Protein AF-A0A3D0I5A3-F1 (afdb_monomer_lite)

Structure (mmCIF, N/CA/C/O backbone):
data_AF-A0A3D0I5A3-F1
#
_entry.id   AF-A0A3D0I5A3-F1
#
loop_
_atom_site.group_PDB
_atom_site.id
_atom_site.type_symbol
_atom_site.label_atom_id
_atom_site.label_alt_id
_atom_site.label_comp_id
_atom_site.label_asym_id
_atom_site.label_entity_id
_atom_site.label_seq_id
_atom_site.pdbx_PDB_ins_code
_atom_site.Cartn_x
_atom_site.Cartn_y
_atom_site.Cartn_z
_atom_site.occupancy
_atom_site.B_iso_or_equiv
_atom_site.auth_seq_id
_atom_site.auth_comp_id
_atom_site.auth_asym_id
_atom_site.auth_atom_id
_atom_site.pdbx_PDB_model_num
ATOM 1 N N . MET A 1 1 ? -7.194 15.711 82.545 1.00 44.47 1 MET A N 1
ATOM 2 C CA . MET A 1 1 ? -8.335 15.556 81.615 1.00 44.47 1 MET A CA 1
ATOM 3 C C . MET A 1 1 ? -7.841 15.891 80.218 1.00 44.47 1 MET A C 1
ATOM 5 O O . MET A 1 1 ? -7.662 17.062 79.921 1.00 44.47 1 MET A O 1
ATOM 9 N N . THR A 1 2 ? -7.546 14.889 79.390 1.00 48.50 2 THR A N 1
ATOM 10 C CA . THR A 1 2 ? -6.871 15.102 78.098 1.00 48.50 2 THR A CA 1
ATOM 11 C C . THR A 1 2 ? -7.728 14.488 76.996 1.00 48.50 2 THR A C 1
ATOM 13 O O . THR A 1 2 ? -7.852 13.268 76.907 1.00 48.50 2 THR A O 1
ATOM 16 N N . LYS A 1 3 ? -8.390 15.347 76.209 1.00 54.59 3 LYS A N 1
ATOM 17 C CA . LYS A 1 3 ? -9.257 14.977 75.080 1.00 54.59 3 LYS A CA 1
ATOM 18 C C . LYS A 1 3 ? -8.406 14.366 73.963 1.00 54.59 3 LYS A C 1
ATOM 20 O O . LYS A 1 3 ? -7.527 15.038 73.434 1.00 54.59 3 LYS A O 1
ATOM 25 N N . ARG A 1 4 ? -8.680 13.113 73.590 1.00 53.88 4 ARG A N 1
ATOM 26 C CA . ARG A 1 4 ? -8.139 12.497 72.371 1.00 53.88 4 ARG A CA 1
ATOM 27 C C . ARG A 1 4 ? -9.098 12.766 71.214 1.00 53.88 4 ARG A C 1
ATOM 29 O O . ARG A 1 4 ? -10.263 12.386 71.281 1.00 53.88 4 ARG A O 1
ATOM 36 N N . ALA A 1 5 ? -8.605 13.461 70.193 1.00 47.25 5 ALA A N 1
ATOM 37 C CA . ALA A 1 5 ? -9.319 13.718 68.951 1.00 47.25 5 ALA A CA 1
ATOM 38 C C . ALA A 1 5 ? -9.258 12.477 68.046 1.00 47.25 5 ALA A C 1
ATOM 40 O O . ALA A 1 5 ? -8.190 11.902 67.841 1.00 47.25 5 ALA A O 1
ATOM 41 N N . ILE A 1 6 ? -10.418 12.076 67.529 1.00 56.41 6 ILE A N 1
ATOM 42 C CA . ILE A 1 6 ? -10.593 11.010 66.541 1.00 56.41 6 ILE A CA 1
ATOM 43 C C . ILE A 1 6 ? -10.483 11.665 65.161 1.00 56.41 6 ILE A C 1
ATOM 45 O O . ILE A 1 6 ? -11.344 12.456 64.781 1.00 56.41 6 ILE A O 1
ATOM 49 N N . GLY A 1 7 ? -9.398 11.380 64.441 1.00 48.06 7 GLY A N 1
ATOM 50 C CA . GLY A 1 7 ? -9.210 11.793 63.051 1.00 48.06 7 GLY A CA 1
ATOM 51 C C . GLY A 1 7 ? -9.865 10.789 62.107 1.00 48.06 7 GLY A C 1
ATOM 52 O O . GLY A 1 7 ? -9.470 9.627 62.065 1.00 48.06 7 GLY A O 1
ATOM 53 N N . VAL A 1 8 ? -10.879 11.240 61.370 1.00 48.59 8 VAL A N 1
ATOM 54 C CA . VAL A 1 8 ? -11.567 10.479 60.320 1.00 48.59 8 VAL A CA 1
ATOM 55 C C . VAL A 1 8 ? -10.676 10.446 59.076 1.00 48.59 8 VAL A C 1
ATOM 57 O O . VAL A 1 8 ? -10.399 11.485 58.482 1.00 48.59 8 VAL A O 1
ATOM 60 N N . VAL A 1 9 ? -10.222 9.255 58.684 1.00 48.75 9 VAL A N 1
ATOM 61 C CA . VAL A 1 9 ? -9.495 9.020 57.429 1.00 48.75 9 VAL A CA 1
ATOM 62 C C . VAL A 1 9 ? -10.515 8.957 56.293 1.00 48.75 9 VAL A C 1
ATOM 64 O O . VAL A 1 9 ? -11.248 7.981 56.153 1.00 48.75 9 VAL A O 1
ATOM 67 N N . GLY A 1 10 ? -10.591 10.025 55.498 1.00 45.66 10 GLY A N 1
ATOM 68 C CA . GLY A 1 10 ? -11.354 10.056 54.253 1.00 45.66 10 GLY A CA 1
ATOM 69 C C . GLY A 1 10 ? -10.613 9.288 53.161 1.00 45.66 10 GLY A C 1
ATOM 70 O O . GLY A 1 10 ? -9.636 9.787 52.610 1.00 45.66 10 GLY A O 1
ATOM 71 N N . GLY A 1 11 ? -11.066 8.070 52.863 1.00 46.34 11 GLY A N 1
ATOM 72 C CA . GLY A 1 11 ? -10.573 7.279 51.738 1.00 46.34 11 GLY A CA 1
ATOM 73 C C . GLY A 1 11 ? -11.069 7.852 50.412 1.00 46.34 11 GLY A C 1
ATOM 74 O O . GLY A 1 11 ? -12.256 7.766 50.101 1.00 46.34 11 GLY A O 1
ATOM 75 N N . ALA A 1 12 ? -10.162 8.430 49.626 1.00 55.25 12 ALA A N 1
ATOM 76 C CA . ALA A 1 12 ? -10.410 8.750 48.229 1.00 55.25 12 ALA A CA 1
ATOM 77 C C . ALA A 1 12 ? -10.443 7.443 47.420 1.00 55.25 12 ALA A C 1
ATOM 79 O O . ALA A 1 12 ? -9.416 6.797 47.219 1.00 55.25 12 ALA A O 1
ATOM 80 N N . LEU A 1 13 ? -11.632 7.042 46.968 1.00 50.72 13 LEU A N 1
ATOM 81 C CA . LEU A 1 13 ? -11.797 6.001 45.957 1.00 50.72 13 LEU A CA 1
ATOM 82 C C . LEU A 1 13 ? -11.292 6.553 44.614 1.00 50.72 13 LEU A C 1
ATOM 84 O O . LEU A 1 13 ? -12.040 7.204 43.887 1.00 50.72 13 LEU A O 1
ATOM 88 N N . LEU A 1 14 ? -10.018 6.315 44.289 1.00 51.84 14 LEU A N 1
ATOM 89 C CA . LEU A 1 14 ? -9.541 6.393 42.908 1.00 51.84 14 LEU A CA 1
ATOM 90 C C . LEU A 1 14 ? -10.198 5.250 42.125 1.00 51.84 14 LEU A C 1
ATOM 92 O O . LEU A 1 14 ? -9.789 4.095 42.230 1.00 51.84 14 LEU A O 1
ATOM 96 N N . GLY A 1 15 ? -11.239 5.565 41.357 1.00 51.22 15 GLY A N 1
ATOM 97 C CA . GLY A 1 15 ? -11.779 4.652 40.357 1.00 51.22 15 GLY A CA 1
ATOM 98 C C . GLY A 1 15 ? -10.752 4.464 39.245 1.00 51.22 15 GLY A C 1
ATOM 99 O O . GLY A 1 15 ? -10.535 5.373 38.447 1.00 51.22 15 GLY A O 1
ATOM 100 N N . ALA A 1 16 ? -10.103 3.302 39.206 1.00 56.97 16 ALA A N 1
ATOM 101 C CA . ALA A 1 16 ? -9.270 2.904 38.083 1.00 56.97 16 ALA A CA 1
ATOM 102 C C . ALA A 1 16 ? -10.171 2.711 36.856 1.00 56.97 16 ALA A C 1
ATOM 104 O O . ALA A 1 16 ? -10.887 1.717 36.746 1.00 56.97 16 ALA A O 1
ATOM 105 N N . VAL A 1 17 ? -10.162 3.683 35.945 1.00 58.53 17 VAL A N 1
ATOM 106 C CA . VAL A 1 17 ? -10.709 3.493 34.603 1.00 58.53 17 VAL A CA 1
ATOM 107 C C . VAL A 1 17 ? -9.709 2.606 33.874 1.00 58.53 17 VAL A C 1
ATOM 109 O O . VAL A 1 17 ? -8.653 3.072 33.452 1.00 58.53 17 VAL A O 1
ATOM 112 N N . LEU A 1 18 ? -9.993 1.307 33.799 1.00 55.09 18 LEU A N 1
ATOM 113 C CA . LEU A 1 18 ? -9.227 0.418 32.936 1.00 55.09 18 LEU A CA 1
ATOM 114 C C . LEU A 1 18 ? -9.499 0.846 31.487 1.00 55.09 18 LEU A C 1
ATOM 116 O O . LEU A 1 18 ? -10.672 0.912 31.105 1.00 55.09 18 LEU A O 1
ATOM 120 N N . PRO A 1 19 ? -8.472 1.155 30.678 1.00 58.53 19 PRO A N 1
ATOM 121 C CA . PRO A 1 19 ? -8.684 1.363 29.257 1.00 58.53 19 PRO A CA 1
ATOM 122 C C . PRO A 1 19 ? -9.219 0.049 28.678 1.00 58.53 19 PRO A C 1
ATOM 124 O O . PRO A 1 19 ? -8.540 -0.977 28.718 1.00 58.53 19 PRO A O 1
ATOM 127 N N . MET A 1 20 ? -10.459 0.055 28.177 1.00 58.12 20 MET A N 1
ATOM 128 C CA . MET A 1 20 ? -10.914 -1.014 27.291 1.00 58.12 20 MET A CA 1
ATOM 129 C C . MET A 1 20 ? -10.010 -0.947 26.067 1.00 58.12 20 MET A C 1
ATOM 131 O O . MET A 1 20 ? -10.106 -0.013 25.275 1.00 58.12 20 MET A O 1
ATOM 135 N N . MET A 1 21 ? -9.095 -1.908 25.959 1.00 59.25 21 MET A N 1
ATOM 136 C CA . MET A 1 21 ? -8.276 -2.096 24.770 1.00 59.25 21 MET A CA 1
ATOM 137 C C . MET A 1 21 ? -9.238 -2.438 23.639 1.00 59.25 21 MET A C 1
ATOM 139 O O . MET A 1 21 ? -9.745 -3.558 23.550 1.00 59.25 21 MET A O 1
ATOM 143 N N . ALA A 1 22 ? -9.578 -1.434 22.842 1.00 66.44 22 ALA A N 1
ATOM 144 C CA . ALA A 1 22 ? -10.468 -1.615 21.722 1.00 66.44 22 ALA A CA 1
ATOM 145 C C . ALA A 1 22 ? -9.754 -2.527 20.716 1.00 66.44 22 ALA A C 1
ATOM 147 O O . ALA A 1 22 ? -8.634 -2.247 20.291 1.00 66.44 22 ALA A O 1
ATOM 148 N N . SER A 1 23 ? -10.356 -3.680 20.428 1.00 74.06 23 SER A N 1
ATOM 149 C CA . SER A 1 23 ? -9.776 -4.633 19.486 1.00 74.06 23 SER A CA 1
ATOM 150 C C . SER A 1 23 ? -9.924 -4.087 18.072 1.00 74.06 23 SER A C 1
ATOM 152 O O . SER A 1 23 ? -10.999 -3.617 17.695 1.00 74.06 23 SER A O 1
ATOM 154 N N . ALA A 1 24 ? -8.837 -4.139 17.306 1.00 86.31 24 ALA A N 1
ATOM 155 C CA . ALA A 1 24 ? -8.851 -3.787 15.895 1.00 86.31 24 ALA A CA 1
ATOM 156 C C . ALA A 1 24 ? -9.843 -4.686 15.145 1.00 86.31 24 ALA A C 1
ATOM 158 O O . ALA A 1 24 ? -9.894 -5.892 15.390 1.00 86.31 24 ALA A O 1
ATOM 159 N N . THR A 1 25 ? -10.626 -4.101 14.243 1.00 93.81 25 THR A N 1
ATOM 160 C CA . THR A 1 25 ? -11.511 -4.852 13.343 1.00 93.81 25 THR A CA 1
ATOM 161 C C . THR A 1 25 ? -10.890 -4.856 11.956 1.00 93.81 25 THR A C 1
ATOM 163 O O . THR A 1 25 ? -10.513 -3.797 11.461 1.00 93.81 25 THR A O 1
ATOM 166 N N . THR A 1 26 ? -10.772 -6.022 11.328 1.00 96.81 26 THR A N 1
ATOM 167 C CA . THR A 1 26 ? -10.312 -6.114 9.938 1.00 96.81 26 THR A CA 1
ATOM 168 C C . THR A 1 26 ? -11.387 -5.552 9.005 1.00 96.81 26 THR A C 1
ATOM 170 O O . THR A 1 26 ? -12.531 -6.002 9.045 1.00 96.81 26 THR A O 1
ATOM 173 N N . VAL A 1 27 ? -11.015 -4.568 8.185 1.00 97.06 27 VAL A N 1
ATOM 174 C CA . VAL A 1 27 ? -11.866 -3.937 7.161 1.00 97.06 27 VAL A CA 1
ATOM 175 C C . VAL A 1 27 ? -11.820 -4.754 5.877 1.00 97.06 27 VAL A C 1
ATOM 177 O O . VAL A 1 27 ? -12.852 -5.189 5.374 1.00 97.06 27 VAL A O 1
ATOM 180 N N . ALA A 1 28 ? -10.606 -5.017 5.397 1.00 97.88 28 ALA A N 1
ATOM 181 C CA . ALA A 1 28 ? -10.338 -5.794 4.200 1.00 97.88 28 ALA A CA 1
ATOM 182 C C . ALA A 1 28 ? -9.007 -6.536 4.343 1.00 97.88 28 ALA A C 1
ATOM 184 O O . ALA A 1 28 ? -8.119 -6.129 5.095 1.00 97.88 28 ALA A O 1
ATOM 185 N N . SER A 1 29 ? -8.871 -7.644 3.627 1.00 98.19 29 SER A N 1
ATOM 186 C CA . SER A 1 29 ? -7.610 -8.361 3.482 1.00 98.19 29 SER A CA 1
ATOM 187 C C . SER A 1 29 ? -7.634 -9.199 2.215 1.00 98.19 29 SER A C 1
ATOM 189 O O . SER A 1 29 ? -8.700 -9.573 1.717 1.00 98.19 29 SER A O 1
ATOM 191 N N . GLY A 1 30 ? -6.458 -9.505 1.680 1.00 97.31 30 GLY A N 1
ATOM 192 C CA . GLY A 1 30 ? -6.379 -10.322 0.483 1.00 97.31 30 GLY A CA 1
ATOM 193 C C . GLY A 1 30 ? -5.019 -10.317 -0.183 1.00 97.31 30 GLY A C 1
ATOM 194 O O . GLY A 1 30 ? -4.026 -9.828 0.352 1.00 97.31 30 GLY A O 1
ATOM 195 N N . VAL A 1 31 ? -5.007 -10.896 -1.377 1.00 96.38 31 VAL A N 1
ATOM 196 C CA . VAL A 1 31 ? -3.881 -10.846 -2.305 1.00 96.38 31 VAL A CA 1
ATOM 197 C C . VAL A 1 31 ? -4.292 -9.952 -3.465 1.00 96.38 31 VAL A C 1
ATOM 199 O O . VAL A 1 31 ? -5.387 -10.118 -4.001 1.00 96.38 31 VAL A O 1
ATOM 202 N N . ALA A 1 32 ? -3.415 -9.036 -3.854 1.00 95.56 32 ALA A N 1
ATOM 203 C CA . ALA A 1 32 ? -3.602 -8.169 -5.008 1.00 95.56 32 ALA A CA 1
ATOM 204 C C . ALA A 1 32 ? -2.333 -8.152 -5.863 1.00 95.56 32 ALA A C 1
ATOM 206 O O . ALA A 1 32 ? -1.237 -8.383 -5.358 1.00 95.56 32 ALA A O 1
ATOM 207 N N . ASP A 1 33 ? -2.492 -7.885 -7.154 1.00 95.38 33 ASP A N 1
ATOM 208 C CA . ASP A 1 33 ? -1.398 -7.553 -8.064 1.00 95.38 33 ASP A CA 1
ATOM 209 C C . ASP A 1 33 ? -1.739 -6.210 -8.692 1.00 95.38 33 ASP A C 1
ATOM 211 O O . ASP A 1 33 ? -2.560 -6.155 -9.605 1.00 95.38 33 ASP A O 1
ATOM 215 N N . ILE A 1 34 ? -1.202 -5.129 -8.117 1.00 94.94 34 ILE A N 1
ATOM 216 C CA . ILE A 1 34 ? -1.516 -3.773 -8.567 1.00 94.94 34 ILE A CA 1
ATOM 217 C C . ILE A 1 34 ? -0.779 -3.563 -9.883 1.00 94.94 34 ILE A C 1
ATOM 219 O O . ILE A 1 34 ? 0.437 -3.382 -9.883 1.00 94.94 34 ILE A O 1
ATOM 223 N N . THR A 1 35 ? -1.486 -3.628 -11.007 1.00 92.44 35 THR A N 1
ATOM 224 C CA . THR A 1 35 ? -0.860 -3.524 -12.334 1.00 92.44 35 THR A CA 1
ATOM 225 C C . THR A 1 35 ? -0.200 -2.160 -12.545 1.00 92.44 35 THR A C 1
ATOM 227 O O . THR A 1 35 ? -0.620 -1.162 -11.960 1.00 92.44 35 THR A O 1
ATOM 230 N N . GLY A 1 36 ? 0.837 -2.095 -13.389 1.00 88.50 36 GLY A N 1
ATOM 231 C CA . GLY A 1 36 ? 1.525 -0.843 -13.712 1.00 88.50 36 GLY A CA 1
ATOM 232 C C . GLY A 1 36 ? 0.565 0.244 -14.201 1.00 88.50 36 GLY A C 1
ATOM 233 O O . GLY A 1 36 ? -0.210 0.019 -15.130 1.00 88.50 36 GLY A O 1
ATOM 234 N N . THR A 1 37 ? 0.638 1.421 -13.576 1.00 90.69 37 THR A N 1
ATOM 235 C CA . THR A 1 37 ? -0.221 2.592 -13.831 1.00 90.69 37 THR A CA 1
ATOM 236 C C . THR A 1 37 ? -1.682 2.367 -13.421 1.00 90.69 37 THR A C 1
ATOM 238 O O . THR A 1 37 ? -2.604 2.753 -14.137 1.00 90.69 37 THR A O 1
ATOM 241 N N . PHE A 1 38 ? -1.908 1.762 -12.251 1.00 94.19 38 PHE A N 1
ATOM 242 C CA . PHE A 1 38 ? -3.234 1.636 -11.636 1.00 94.19 38 PHE A CA 1
ATOM 243 C C . PHE A 1 38 ? -3.229 2.040 -10.166 1.00 94.19 38 PHE A C 1
ATOM 245 O O . PHE A 1 38 ? -2.197 2.018 -9.490 1.00 94.19 38 PHE A O 1
ATOM 252 N N . SER A 1 39 ? -4.413 2.401 -9.681 1.00 95.75 39 SER A N 1
ATOM 253 C CA . SER A 1 39 ? -4.630 2.77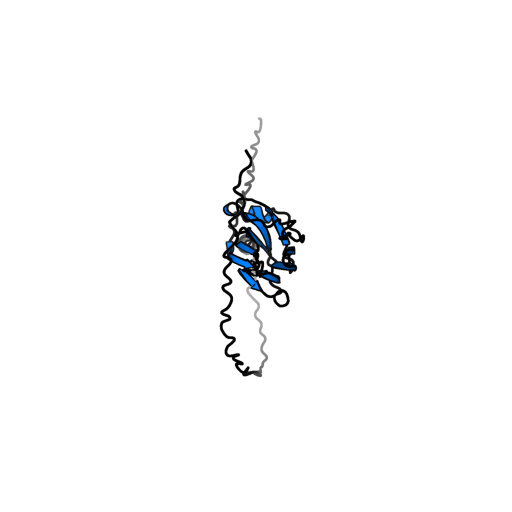3 -8.291 1.00 95.75 39 SER A CA 1
ATOM 254 C C . SER A 1 39 ? -5.189 1.613 -7.477 1.00 95.75 39 SER A C 1
ATOM 256 O O . SER A 1 39 ? -5.809 0.705 -8.032 1.00 95.75 39 SER A O 1
ATOM 258 N N . PHE A 1 40 ? -4.971 1.638 -6.164 1.00 97.56 40 PHE A N 1
ATOM 259 C CA . PHE A 1 40 ? -5.487 0.626 -5.249 1.00 97.56 40 PHE A CA 1
ATOM 260 C C . PHE A 1 40 ? -6.078 1.244 -3.977 1.00 97.56 40 PHE A C 1
ATOM 262 O O . PHE A 1 40 ? -5.481 2.131 -3.360 1.00 97.56 40 PHE A O 1
ATOM 269 N N . ASP A 1 41 ? -7.248 0.741 -3.590 1.00 97.44 41 ASP A N 1
ATOM 270 C CA . ASP A 1 41 ? -7.987 1.097 -2.384 1.00 97.44 41 ASP A CA 1
ATOM 271 C C . ASP A 1 41 ? -7.839 -0.055 -1.381 1.00 97.44 41 ASP A C 1
ATOM 273 O O . ASP A 1 41 ? -8.297 -1.178 -1.617 1.00 97.44 41 ASP A O 1
ATOM 277 N N . PHE A 1 42 ? -7.167 0.214 -0.262 1.00 98.06 42 PHE A N 1
ATOM 278 C CA . PHE A 1 42 ? -6.909 -0.785 0.772 1.00 98.06 42 PHE A CA 1
ATOM 279 C C . PHE A 1 42 ? -8.130 -1.058 1.652 1.00 98.06 42 PHE A C 1
ATOM 281 O O . PHE A 1 42 ? -8.168 -2.098 2.314 1.00 98.06 42 PHE A O 1
ATOM 288 N N . ASP A 1 43 ? -9.121 -0.172 1.675 1.00 96.94 43 ASP A N 1
ATOM 289 C CA . ASP A 1 43 ? -10.360 -0.355 2.426 1.00 96.94 43 ASP A CA 1
ATOM 290 C C . ASP A 1 43 ? -11.342 -1.274 1.692 1.00 96.94 43 ASP A C 1
ATOM 292 O O . ASP A 1 43 ? -12.088 -2.019 2.331 1.00 96.94 43 ASP A O 1
ATOM 296 N N . THR A 1 44 ? -11.319 -1.283 0.357 1.00 96.38 44 THR A N 1
ATOM 297 C CA . THR A 1 44 ? -12.161 -2.181 -0.455 1.00 96.38 44 THR A CA 1
ATOM 298 C C . THR A 1 44 ? -11.406 -3.375 -1.035 1.00 96.38 44 THR A C 1
ATOM 300 O O . THR A 1 44 ? -12.026 -4.389 -1.365 1.00 96.38 44 THR A O 1
ATOM 303 N N . GLY A 1 45 ? -10.078 -3.292 -1.141 1.00 96.50 45 GLY A N 1
ATOM 304 C CA . GLY A 1 45 ? -9.249 -4.297 -1.804 1.00 96.50 45 GLY A CA 1
ATOM 305 C C . GLY A 1 45 ? -9.402 -4.303 -3.326 1.00 96.50 45 GLY A C 1
ATOM 306 O O . GLY A 1 45 ? -9.153 -5.330 -3.961 1.00 96.50 45 GLY A O 1
ATOM 307 N N . VAL A 1 46 ? -9.870 -3.195 -3.904 1.00 95.38 46 VAL A N 1
ATOM 308 C CA . VAL A 1 46 ? -10.202 -3.080 -5.325 1.00 95.38 46 VAL A CA 1
ATOM 309 C C . VAL A 1 46 ? -9.191 -2.181 -6.025 1.00 95.38 46 VAL A C 1
ATOM 311 O O . VAL A 1 46 ? -8.846 -1.102 -5.551 1.00 95.38 46 VAL A O 1
ATOM 314 N N . GLN A 1 47 ? -8.741 -2.635 -7.192 1.00 94.88 47 GLN A N 1
ATOM 315 C CA . GLN A 1 47 ? -7.946 -1.829 -8.107 1.00 94.88 47 GLN A CA 1
ATOM 316 C C . GLN A 1 47 ? -8.859 -0.910 -8.927 1.00 94.88 47 GLN A C 1
ATOM 318 O O . GLN A 1 47 ? -9.874 -1.366 -9.460 1.00 94.88 47 GLN A O 1
ATOM 323 N N . GLY A 1 48 ? -8.477 0.357 -9.058 1.00 90.44 48 GLY A N 1
ATOM 324 C CA . GLY A 1 48 ? -9.207 1.371 -9.815 1.00 90.44 48 GLY A CA 1
ATOM 325 C C . GLY A 1 48 ? -8.358 2.066 -10.875 1.00 90.44 48 GLY A C 1
ATOM 326 O O . GLY A 1 48 ? -7.140 1.877 -10.959 1.00 90.44 48 GLY A O 1
ATOM 327 N N . ASP A 1 49 ? -9.018 2.897 -11.678 1.00 84.50 49 ASP A N 1
ATOM 328 C CA . ASP A 1 49 ? -8.348 3.828 -12.588 1.00 84.50 49 ASP A CA 1
ATOM 329 C C . ASP A 1 49 ? -8.076 5.136 -11.834 1.00 84.50 49 ASP A C 1
ATOM 331 O O . ASP A 1 49 ? -8.971 5.735 -11.227 1.00 84.50 49 ASP A O 1
ATOM 335 N N . PHE A 1 50 ? -6.819 5.577 -11.884 1.00 72.00 50 PHE A N 1
ATOM 336 C CA . PHE A 1 50 ? -6.342 6.799 -11.245 1.00 72.00 50 PHE A CA 1
ATOM 337 C C . PHE A 1 50 ? -7.200 8.028 -11.567 1.00 72.00 50 PHE A C 1
ATOM 339 O O . PHE A 1 50 ? -7.392 8.887 -10.710 1.00 72.00 50 PHE A O 1
ATOM 346 N N . LEU A 1 51 ? -7.743 8.121 -12.783 1.00 74.94 51 LEU A N 1
ATOM 347 C CA . LEU A 1 51 ? -8.500 9.297 -13.214 1.00 74.94 51 LEU A CA 1
ATOM 348 C C . LEU A 1 51 ? -9.940 9.333 -12.698 1.00 74.94 51 LEU A C 1
ATOM 350 O O . LEU A 1 51 ? -10.565 10.396 -12.737 1.00 74.94 51 LEU A O 1
ATOM 354 N N . THR A 1 52 ? -10.492 8.199 -12.268 1.00 77.44 52 THR A N 1
ATOM 355 C CA . THR A 1 52 ? -11.934 8.081 -12.009 1.00 77.44 52 THR A CA 1
ATOM 356 C C . THR A 1 52 ? -12.289 7.785 -10.563 1.00 77.44 52 THR A C 1
ATOM 358 O O . THR A 1 52 ? -13.438 8.021 -10.190 1.00 77.44 52 THR A O 1
ATOM 361 N N . ASP A 1 53 ? -11.337 7.330 -9.744 1.00 78.56 53 ASP A N 1
ATOM 362 C CA . ASP A 1 53 ? -11.636 6.847 -8.397 1.00 78.56 53 ASP A CA 1
ATOM 363 C C . ASP A 1 53 ? -11.025 7.728 -7.289 1.00 78.56 53 ASP A C 1
ATOM 365 O O . ASP A 1 53 ? -9.859 7.568 -6.922 1.00 78.56 53 ASP A O 1
ATOM 369 N N . PRO A 1 54 ? -11.815 8.633 -6.674 1.00 81.19 54 PRO A N 1
ATOM 370 C CA . PRO A 1 54 ? -11.341 9.489 -5.580 1.00 81.19 54 PRO A CA 1
ATOM 371 C C . PRO A 1 54 ? -11.108 8.731 -4.260 1.00 81.19 54 PRO A C 1
ATOM 373 O O . PRO A 1 54 ? -10.605 9.312 -3.303 1.00 81.19 54 PRO A O 1
ATOM 376 N N . GLY A 1 55 ? -11.515 7.459 -4.184 1.00 85.31 55 GLY A N 1
ATOM 377 C CA . GLY A 1 55 ? -11.371 6.607 -2.999 1.00 85.31 55 GLY A CA 1
ATOM 378 C C . GLY A 1 55 ? -10.037 5.866 -2.908 1.00 85.31 55 GLY A C 1
ATOM 379 O O . GLY A 1 55 ? -9.802 5.188 -1.920 1.00 85.31 55 GLY A O 1
ATOM 380 N N . GLN A 1 56 ? -9.161 5.991 -3.903 1.00 94.31 56 GLN A N 1
ATOM 381 C CA . GLN A 1 56 ? -7.931 5.204 -3.962 1.00 94.31 56 GLN A CA 1
ATOM 382 C C . GLN A 1 56 ? -6.863 5.740 -3.006 1.00 94.31 56 GLN A C 1
ATOM 384 O O . GLN A 1 56 ? -6.690 6.954 -2.900 1.00 94.31 56 GLN A O 1
ATOM 389 N N . ASP A 1 57 ? -6.118 4.846 -2.363 1.00 97.31 57 ASP A N 1
ATOM 390 C CA . ASP A 1 57 ? -5.094 5.214 -1.381 1.00 97.31 57 ASP A CA 1
ATOM 391 C C . ASP A 1 57 ? -3.706 5.351 -1.996 1.00 97.31 57 ASP A C 1
ATOM 393 O O . ASP A 1 57 ? -2.892 6.167 -1.565 1.00 97.31 57 ASP A O 1
ATOM 397 N N . VAL A 1 58 ? -3.398 4.516 -2.983 1.00 97.56 58 VAL A N 1
ATOM 398 C CA . VAL A 1 58 ? -2.088 4.511 -3.631 1.00 97.56 58 VAL A CA 1
ATOM 399 C C . VAL A 1 58 ? -2.226 4.387 -5.135 1.00 97.56 58 VAL A C 1
ATOM 401 O O . VAL A 1 58 ? -3.180 3.799 -5.639 1.00 97.56 58 VAL A O 1
ATOM 404 N N . PHE A 1 59 ? -1.224 4.888 -5.840 1.00 96.56 59 PHE A N 1
ATOM 405 C CA . PHE A 1 59 ? -1.021 4.705 -7.262 1.00 96.56 59 PHE A CA 1
ATOM 406 C C . PHE A 1 59 ? 0.303 3.979 -7.491 1.00 96.56 59 PHE A C 1
ATOM 408 O O . PHE A 1 59 ? 1.363 4.419 -7.036 1.00 96.56 59 PHE A O 1
ATOM 415 N N . TRP A 1 60 ? 0.246 2.833 -8.167 1.00 96.31 60 TRP A N 1
ATOM 416 C CA . TRP A 1 60 ? 1.442 2.146 -8.633 1.00 96.31 60 TRP A CA 1
ATOM 417 C C . TRP A 1 60 ? 1.853 2.741 -9.973 1.00 96.31 60 TRP A C 1
ATOM 419 O O . TRP A 1 60 ? 1.407 2.315 -11.038 1.00 96.31 60 TRP A O 1
ATOM 429 N N . GLU A 1 61 ? 2.680 3.778 -9.911 1.00 94.94 61 GLU A N 1
ATOM 430 C CA . GLU A 1 61 ? 3.060 4.545 -11.083 1.00 94.94 61 GLU A CA 1
ATOM 431 C C . GLU A 1 61 ? 4.218 3.875 -11.814 1.00 94.94 61 GLU A C 1
ATOM 433 O O . GLU A 1 61 ? 5.310 3.686 -11.266 1.00 94.94 61 GLU A O 1
ATOM 438 N N . GLN A 1 62 ? 3.997 3.564 -13.089 1.00 94.38 62 GLN A N 1
ATOM 439 C CA . GLN A 1 62 ? 5.044 3.100 -13.979 1.00 94.38 62 GLN A CA 1
ATOM 440 C C . GLN A 1 62 ? 5.465 4.222 -14.936 1.00 94.38 62 GLN A C 1
ATOM 442 O O . GLN A 1 62 ? 4.775 4.530 -15.904 1.00 94.38 62 GLN A O 1
ATOM 447 N N . PHE A 1 63 ? 6.651 4.794 -14.711 1.00 93.50 63 PHE A N 1
ATOM 448 C CA . PHE A 1 63 ? 7.206 5.837 -15.582 1.00 93.50 63 PHE A CA 1
ATOM 449 C C . PHE A 1 63 ? 7.838 5.251 -16.851 1.00 93.50 63 PHE A C 1
ATOM 451 O O . PHE A 1 63 ? 7.758 5.826 -17.934 1.00 93.50 63 PHE A O 1
ATOM 458 N N . THR A 1 64 ? 8.519 4.110 -16.710 1.00 91.94 64 THR A N 1
ATOM 459 C CA . THR A 1 64 ? 9.186 3.384 -17.800 1.00 91.94 64 THR A CA 1
ATOM 460 C C . THR A 1 64 ? 9.158 1.875 -17.507 1.00 91.94 64 THR A C 1
ATOM 462 O O . THR A 1 64 ? 8.721 1.470 -16.427 1.00 91.94 64 THR A O 1
ATOM 465 N N . PRO A 1 65 ? 9.650 0.999 -18.403 1.00 87.75 65 PRO A N 1
ATOM 466 C CA . PRO A 1 65 ? 9.752 -0.434 -18.115 1.00 87.75 65 PRO A CA 1
ATOM 467 C C . PRO A 1 65 ? 10.586 -0.805 -16.875 1.00 87.75 65 PRO A C 1
ATOM 469 O O . PRO A 1 65 ? 10.393 -1.892 -16.341 1.00 87.75 65 PRO A O 1
ATOM 472 N N . THR A 1 66 ? 11.494 0.066 -16.418 1.00 90.81 66 THR A N 1
ATOM 473 C CA . THR A 1 66 ? 12.431 -0.213 -15.308 1.00 90.81 66 THR A CA 1
ATOM 474 C C . THR A 1 66 ? 12.328 0.779 -14.146 1.00 90.81 66 THR A C 1
ATOM 476 O O . THR A 1 66 ? 12.958 0.589 -13.104 1.00 90.81 66 THR A O 1
ATOM 479 N N . THR A 1 67 ? 11.534 1.844 -14.297 1.00 94.00 67 THR A N 1
ATOM 480 C CA . THR A 1 67 ? 11.352 2.875 -13.267 1.00 94.00 67 THR A CA 1
ATOM 481 C C . THR A 1 67 ? 9.890 3.006 -12.882 1.00 94.00 67 THR A C 1
ATOM 483 O O . THR A 1 67 ? 9.038 3.270 -13.734 1.00 94.00 67 THR A O 1
ATOM 486 N N . ARG A 1 68 ? 9.624 2.860 -11.587 1.00 95.12 68 ARG A N 1
ATOM 487 C CA . ARG A 1 68 ? 8.290 2.785 -10.992 1.00 95.12 68 ARG A CA 1
ATOM 488 C C . ARG A 1 68 ? 8.323 3.189 -9.519 1.00 95.12 68 ARG A C 1
ATOM 490 O O . ARG A 1 68 ? 9.378 3.093 -8.874 1.00 95.12 68 ARG A O 1
ATOM 497 N N . ALA A 1 69 ? 7.191 3.628 -8.992 1.00 97.44 69 ALA A N 1
ATOM 498 C CA . ALA A 1 69 ? 7.057 4.000 -7.591 1.00 97.44 69 ALA A CA 1
ATOM 499 C C . ALA A 1 69 ? 5.638 3.759 -7.072 1.00 97.44 69 ALA A C 1
ATOM 501 O O . ALA A 1 69 ? 4.665 3.851 -7.814 1.00 97.44 69 ALA A O 1
ATOM 502 N N . LEU A 1 70 ? 5.535 3.486 -5.773 1.00 98.06 70 LEU A N 1
ATOM 503 C CA . LEU A 1 70 ? 4.275 3.521 -5.047 1.00 98.06 70 LEU A CA 1
ATOM 504 C C . LEU A 1 70 ? 4.057 4.942 -4.527 1.00 98.06 70 LEU A C 1
ATOM 506 O O . LEU A 1 70 ? 4.839 5.423 -3.700 1.00 98.06 70 LEU A O 1
ATOM 510 N N . VAL A 1 71 ? 3.017 5.600 -5.022 1.00 97.75 71 VAL A N 1
ATOM 511 C CA . VAL A 1 71 ? 2.696 6.999 -4.736 1.00 97.75 71 VAL A CA 1
ATOM 512 C C . VAL A 1 71 ? 1.434 7.050 -3.869 1.00 97.75 71 VAL A C 1
ATOM 514 O O . VAL A 1 71 ? 0.447 6.414 -4.225 1.00 97.75 71 VAL A O 1
ATOM 517 N N . PRO A 1 72 ? 1.438 7.735 -2.713 1.00 97.44 72 PRO A N 1
ATOM 518 C CA . PRO A 1 72 ? 0.227 7.925 -1.919 1.00 97.44 72 PRO A CA 1
ATOM 519 C C . PRO A 1 72 ? -0.700 8.956 -2.573 1.00 97.44 72 PRO A C 1
ATOM 521 O O . PRO A 1 72 ? -0.234 10.004 -3.015 1.00 97.44 72 PRO A O 1
ATOM 524 N N . GLU A 1 73 ? -2.005 8.697 -2.563 1.00 95.00 73 GLU A N 1
ATOM 525 C CA . GLU A 1 73 ? -3.016 9.515 -3.240 1.00 95.00 73 GLU A CA 1
ATOM 526 C C . GLU A 1 73 ? -4.194 9.875 -2.330 1.00 95.00 73 GLU A C 1
ATOM 528 O O . GLU A 1 73 ? -4.383 9.304 -1.260 1.00 95.00 73 GLU A O 1
ATOM 533 N N . ASN A 1 74 ? -4.987 10.872 -2.736 1.00 94.44 74 ASN A N 1
ATOM 534 C CA . ASN A 1 74 ? -6.248 11.258 -2.077 1.00 94.44 74 ASN A CA 1
ATOM 535 C C . ASN A 1 74 ? -6.156 11.486 -0.550 1.00 94.44 74 ASN A C 1
ATOM 537 O O . ASN A 1 74 ? -7.126 11.304 0.184 1.00 94.44 74 ASN A O 1
ATOM 541 N N . GLY A 1 75 ? -4.992 11.922 -0.059 1.00 94.94 75 GLY A N 1
ATOM 542 C CA . GLY A 1 75 ? -4.750 12.178 1.364 1.00 94.94 75 GLY A CA 1
ATOM 543 C C . GLY A 1 75 ? -4.326 10.953 2.177 1.00 94.94 75 GLY A C 1
ATOM 544 O O . GLY A 1 75 ? -4.045 11.101 3.370 1.00 94.94 75 GLY A O 1
ATOM 545 N N . ALA A 1 76 ? -4.221 9.782 1.550 1.00 97.81 76 ALA A N 1
ATOM 546 C CA . ALA A 1 76 ? -3.525 8.651 2.131 1.00 97.81 76 ALA A CA 1
ATOM 547 C C . ALA A 1 76 ? -2.029 8.959 2.287 1.00 97.81 76 ALA A C 1
ATOM 549 O O . ALA A 1 76 ? -1.476 9.891 1.696 1.00 97.81 76 ALA A O 1
ATOM 550 N N . GLN A 1 77 ? -1.367 8.184 3.137 1.00 98.75 77 GLN A N 1
ATOM 551 C CA . GLN A 1 77 ? 0.044 8.360 3.456 1.00 98.75 77 GLN A CA 1
ATOM 552 C C . GLN A 1 77 ? 0.707 6.997 3.602 1.00 98.75 77 GLN A C 1
ATOM 554 O O . GLN A 1 77 ? 0.080 6.052 4.077 1.00 98.75 77 GLN A O 1
ATOM 559 N N . ILE A 1 78 ? 1.986 6.894 3.252 1.00 98.75 78 ILE A N 1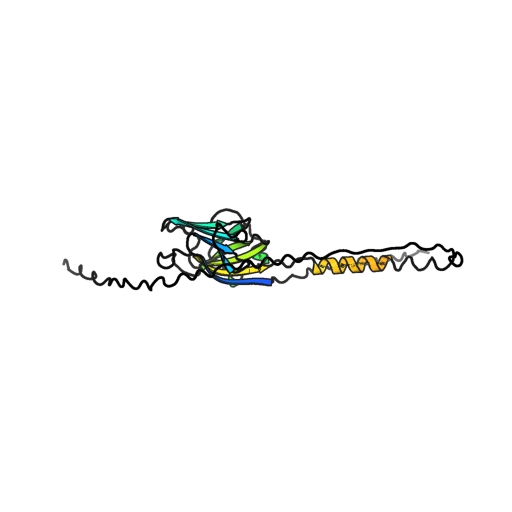
ATOM 560 C CA . ILE A 1 78 ? 2.717 5.624 3.265 1.00 98.75 78 ILE A CA 1
ATOM 561 C C . ILE A 1 78 ? 4.015 5.710 4.059 1.00 98.75 78 ILE A C 1
ATOM 563 O O . ILE A 1 78 ? 4.561 6.789 4.309 1.00 98.75 78 ILE A O 1
ATOM 567 N N . VAL A 1 79 ? 4.504 4.542 4.467 1.00 98.69 79 VAL A N 1
ATOM 568 C CA . VAL A 1 79 ? 5.826 4.358 5.066 1.00 98.69 79 VAL A CA 1
ATOM 569 C C . VAL A 1 79 ? 6.357 2.966 4.729 1.00 98.69 79 VAL A C 1
ATOM 571 O O . VAL A 1 79 ? 5.638 1.972 4.822 1.00 98.69 79 VAL A O 1
ATOM 574 N N . ASN A 1 80 ? 7.627 2.888 4.333 1.00 98.44 80 ASN A N 1
ATOM 575 C CA . ASN A 1 80 ? 8.322 1.619 4.148 1.00 98.44 80 ASN A CA 1
ATOM 576 C C . ASN A 1 80 ? 8.898 1.144 5.489 1.00 98.44 80 ASN A C 1
ATOM 578 O O . ASN A 1 80 ? 9.543 1.921 6.193 1.00 98.44 80 ASN A O 1
ATOM 582 N N . LEU A 1 81 ? 8.663 -0.119 5.835 1.00 98.44 81 LEU A N 1
ATOM 583 C CA . LEU A 1 81 ? 9.168 -0.741 7.062 1.00 98.44 81 LEU A CA 1
ATOM 584 C C . LEU A 1 81 ? 10.343 -1.690 6.787 1.00 98.44 81 LEU A C 1
ATOM 586 O O . LEU A 1 81 ? 10.999 -2.133 7.730 1.00 98.44 81 LEU A O 1
ATOM 590 N N . GLY A 1 82 ? 10.606 -1.997 5.513 1.00 97.94 82 GLY A N 1
ATOM 591 C CA . GLY A 1 82 ? 11.533 -3.037 5.087 1.00 97.94 82 GLY A CA 1
ATOM 592 C C . GLY A 1 82 ? 11.078 -4.426 5.536 1.00 97.94 82 GLY A C 1
ATOM 593 O O . GLY A 1 82 ? 9.888 -4.685 5.740 1.00 97.94 82 GLY A O 1
ATOM 594 N N . VAL A 1 83 ? 12.036 -5.329 5.727 1.00 96.69 83 VAL A N 1
ATOM 595 C CA . VAL A 1 83 ? 11.764 -6.700 6.173 1.00 96.69 83 VAL A CA 1
ATOM 596 C C . VAL A 1 83 ? 11.436 -6.725 7.668 1.00 96.69 83 VAL A C 1
ATOM 598 O O . VAL A 1 83 ? 12.319 -6.766 8.527 1.00 96.69 83 VAL A O 1
ATOM 601 N N . VAL A 1 84 ? 10.142 -6.751 7.984 1.00 97.94 84 VAL A N 1
ATOM 602 C CA . VAL A 1 84 ? 9.608 -6.955 9.339 1.00 97.94 84 VAL A CA 1
ATOM 603 C C . VAL A 1 84 ? 8.601 -8.104 9.355 1.00 97.94 84 VAL A C 1
ATOM 605 O O . VAL A 1 84 ? 8.099 -8.538 8.320 1.00 97.94 84 VAL A O 1
ATOM 608 N N . ASN A 1 85 ? 8.284 -8.626 10.542 1.00 97.56 85 ASN A N 1
ATOM 609 C CA . ASN A 1 85 ? 7.295 -9.694 10.657 1.00 97.56 85 ASN A CA 1
ATOM 610 C C . ASN A 1 85 ? 5.871 -9.141 10.476 1.00 97.56 85 ASN A C 1
ATOM 612 O O . ASN A 1 85 ? 5.261 -8.653 11.428 1.00 97.56 85 ASN A O 1
ATOM 616 N N . PHE A 1 86 ? 5.339 -9.282 9.261 1.00 98.06 86 PHE A N 1
ATOM 617 C CA . PHE A 1 86 ? 3.987 -8.875 8.877 1.00 98.06 86 PHE A CA 1
ATOM 618 C C . PHE A 1 86 ? 2.894 -9.353 9.855 1.00 98.06 86 PHE A C 1
ATOM 620 O O . PHE A 1 86 ? 1.977 -8.599 10.194 1.00 98.06 86 PHE A O 1
ATOM 627 N N . ALA A 1 87 ? 2.986 -10.596 10.340 1.00 97.25 87 ALA A N 1
ATOM 628 C CA . ALA A 1 87 ? 1.970 -11.188 11.212 1.00 97.25 87 ALA A CA 1
ATOM 629 C C . ALA A 1 87 ? 1.958 -10.568 12.619 1.00 97.25 87 ALA A C 1
ATOM 631 O O . ALA A 1 87 ? 0.923 -10.574 13.279 1.00 97.25 87 ALA A O 1
ATOM 632 N N . ASN A 1 88 ? 3.085 -10.003 13.059 1.00 96.69 88 ASN A N 1
ATOM 633 C CA . ASN A 1 88 ? 3.213 -9.396 14.382 1.00 96.69 88 ASN A CA 1
ATOM 634 C C . ASN A 1 88 ? 2.812 -7.916 14.414 1.00 96.69 88 ASN A C 1
ATOM 636 O O . ASN A 1 88 ? 2.685 -7.371 15.505 1.00 96.69 88 ASN A O 1
ATOM 640 N N . LEU A 1 89 ? 2.624 -7.265 13.259 1.00 97.31 89 LEU A N 1
ATOM 641 C CA . LEU A 1 89 ? 2.196 -5.867 13.210 1.00 97.31 89 LEU A CA 1
ATOM 642 C C . LEU A 1 89 ? 0.734 -5.741 13.642 1.00 97.31 89 LEU A C 1
ATOM 644 O O . LEU A 1 89 ? -0.175 -6.216 12.950 1.00 97.31 89 LEU A O 1
ATOM 648 N N . THR A 1 90 ? 0.529 -5.087 14.782 1.00 95.88 90 THR A N 1
ATOM 649 C CA . THR A 1 90 ? -0.784 -4.774 15.347 1.00 95.88 90 THR A CA 1
ATOM 650 C C . THR A 1 90 ? -1.255 -3.383 14.920 1.00 95.88 90 THR A C 1
ATOM 652 O O . THR A 1 90 ? -0.460 -2.552 14.488 1.00 95.88 90 THR A O 1
ATOM 655 N N . LEU A 1 91 ? -2.545 -3.079 15.105 1.00 95.69 91 LEU A N 1
ATOM 656 C CA . LEU A 1 91 ? -3.064 -1.723 14.879 1.00 95.69 91 LEU A CA 1
ATOM 657 C C . LEU A 1 91 ? -2.316 -0.665 15.707 1.00 95.69 91 LEU A C 1
ATOM 659 O O . LEU A 1 91 ? -2.052 0.420 15.200 1.00 95.69 91 LEU A O 1
ATOM 663 N N . ALA A 1 92 ? -1.955 -0.973 16.956 1.00 94.94 92 ALA A N 1
ATOM 664 C CA . ALA A 1 92 ? -1.233 -0.037 17.815 1.00 94.94 92 ALA A CA 1
ATOM 665 C C . ALA A 1 92 ? 0.164 0.282 17.260 1.00 94.94 92 ALA A C 1
ATOM 667 O O . ALA A 1 92 ? 0.578 1.441 17.282 1.00 94.94 92 ALA A O 1
ATOM 668 N N . ASP A 1 93 ? 0.854 -0.724 16.711 1.00 97.38 93 ASP A N 1
ATOM 669 C CA . ASP A 1 93 ? 2.130 -0.516 16.023 1.00 97.38 93 ASP A CA 1
ATOM 670 C C . ASP A 1 93 ? 1.925 0.387 14.807 1.00 97.38 93 ASP A C 1
ATOM 672 O O . ASP A 1 93 ? 2.622 1.389 14.670 1.00 97.38 93 ASP A O 1
ATOM 676 N N . LEU A 1 94 ? 0.919 0.084 13.973 1.00 97.75 94 LEU A N 1
ATOM 677 C CA . LEU A 1 94 ? 0.611 0.860 12.771 1.00 97.75 94 LEU A CA 1
ATOM 678 C C . LEU A 1 94 ? 0.252 2.315 13.088 1.00 97.75 94 LEU A C 1
ATOM 680 O O . LEU A 1 94 ? 0.696 3.207 12.372 1.00 97.75 94 LEU A O 1
ATOM 684 N N . GLN A 1 95 ? -0.500 2.576 14.158 1.00 96.75 95 GLN A N 1
ATOM 685 C CA . GLN A 1 95 ? -0.851 3.929 14.605 1.00 96.75 95 GLN A CA 1
ATOM 686 C C . GLN A 1 95 ? 0.352 4.718 15.135 1.00 96.75 95 GLN A C 1
ATOM 688 O O . GLN A 1 95 ? 0.353 5.947 15.062 1.00 96.75 95 GLN A O 1
ATOM 693 N N . GLY A 1 96 ? 1.365 4.029 15.667 1.00 96.88 96 GLY A N 1
ATOM 694 C CA . GLY A 1 96 ? 2.590 4.636 16.187 1.00 96.88 96 GLY A CA 1
ATOM 695 C C . GLY A 1 96 ? 3.615 5.023 15.116 1.00 96.88 96 GLY A C 1
ATOM 696 O O . GLY A 1 96 ? 4.614 5.666 15.442 1.00 96.88 96 GLY A O 1
ATOM 697 N N . LEU A 1 97 ? 3.398 4.639 13.855 1.00 98.25 97 LEU A N 1
ATOM 698 C CA . LEU A 1 97 ? 4.313 4.940 12.754 1.00 98.25 97 LEU A CA 1
ATOM 699 C C . LEU A 1 97 ? 4.221 6.406 12.306 1.00 98.25 97 LEU A C 1
ATOM 701 O O . LEU A 1 97 ? 3.176 7.054 12.379 1.00 98.25 97 LEU A O 1
ATOM 705 N N . SER A 1 98 ? 5.330 6.917 11.769 1.00 98.38 98 SER A N 1
ATOM 706 C CA . SER A 1 98 ? 5.386 8.234 11.131 1.00 98.38 98 SER A CA 1
ATOM 707 C C . SER A 1 98 ? 5.126 8.100 9.632 1.00 98.38 98 SER A C 1
ATOM 709 O O . SER A 1 98 ? 6.037 7.774 8.873 1.00 98.38 98 SER A O 1
ATOM 711 N N . TYR A 1 99 ? 3.895 8.375 9.208 1.00 98.56 99 TYR A N 1
ATOM 712 C CA . TYR A 1 99 ? 3.510 8.351 7.796 1.00 98.56 99 TYR A CA 1
ATOM 713 C C . TYR A 1 99 ? 3.891 9.643 7.074 1.00 98.56 99 TYR A C 1
ATOM 715 O O . TYR A 1 99 ? 3.952 10.718 7.676 1.00 98.56 99 TYR A O 1
ATOM 723 N N . GLY A 1 100 ? 4.105 9.545 5.764 1.00 98.31 100 GLY A N 1
ATOM 724 C CA . GLY A 1 100 ? 4.364 10.700 4.919 1.00 98.31 100 GLY A CA 1
ATOM 725 C C . GLY A 1 100 ? 3.870 10.513 3.492 1.00 98.31 100 GLY A C 1
ATOM 726 O O . GLY A 1 100 ? 3.285 9.495 3.136 1.00 98.31 100 GLY A O 1
ATOM 727 N N . ASN A 1 101 ? 4.142 11.525 2.672 1.00 98.12 101 ASN A N 1
ATOM 728 C CA . ASN A 1 101 ? 3.731 11.555 1.267 1.00 98.12 101 ASN A CA 1
ATOM 729 C C . ASN A 1 101 ? 4.893 11.193 0.325 1.00 98.12 101 ASN A C 1
ATOM 731 O O . ASN A 1 101 ? 4.818 11.410 -0.880 1.00 98.12 101 ASN A O 1
ATOM 735 N N . ALA A 1 102 ? 6.014 10.721 0.879 1.00 98.06 102 ALA A N 1
ATOM 736 C CA . ALA A 1 102 ? 7.169 10.329 0.089 1.00 98.06 102 ALA A CA 1
ATOM 737 C C . ALA A 1 102 ? 6.872 9.003 -0.618 1.00 98.06 102 ALA A C 1
ATOM 739 O O . ALA A 1 102 ? 6.545 8.013 0.036 1.00 98.06 102 ALA A O 1
ATOM 740 N N . GLN A 1 103 ? 7.012 8.993 -1.942 1.00 98.31 103 GLN A N 1
ATOM 741 C CA . GLN A 1 103 ? 6.870 7.782 -2.744 1.00 98.31 103 GLN A CA 1
ATOM 742 C C . GLN A 1 103 ? 7.900 6.716 -2.339 1.00 98.31 103 GLN A C 1
ATOM 744 O O . GLN A 1 103 ? 9.041 7.041 -1.990 1.00 98.31 103 GLN A O 1
ATOM 749 N N . ILE A 1 104 ? 7.527 5.442 -2.445 1.00 98.38 104 ILE A N 1
ATOM 750 C CA . ILE A 1 104 ? 8.453 4.322 -2.251 1.00 98.38 104 ILE A CA 1
ATOM 751 C C . ILE A 1 104 ? 8.896 3.837 -3.630 1.00 98.38 104 ILE A C 1
ATOM 753 O O . ILE A 1 104 ? 8.074 3.441 -4.454 1.00 98.38 104 ILE A O 1
ATOM 757 N N . SER A 1 105 ? 10.201 3.881 -3.900 1.00 97.31 105 SER A N 1
ATOM 758 C CA . SER A 1 105 ? 10.733 3.429 -5.186 1.00 97.31 105 SER A CA 1
ATOM 759 C C . SER A 1 105 ? 10.577 1.917 -5.339 1.00 97.31 105 SER A C 1
ATOM 761 O O . SER A 1 105 ? 11.023 1.154 -4.485 1.00 97.31 105 SER A O 1
ATOM 763 N N . GLY A 1 106 ? 10.002 1.497 -6.463 1.00 95.00 106 GLY A N 1
ATOM 764 C CA . GLY A 1 106 ? 10.021 0.114 -6.940 1.00 95.00 106 GLY A CA 1
ATOM 765 C C . GLY A 1 106 ? 10.940 -0.082 -8.149 1.00 95.00 106 GLY A C 1
ATOM 766 O O . GLY A 1 106 ? 10.827 -1.066 -8.872 1.00 95.00 106 GLY A O 1
ATOM 767 N N . SER A 1 107 ? 11.787 0.906 -8.447 1.00 94.38 107 SER A N 1
ATOM 768 C CA . SER A 1 107 ? 12.609 0.932 -9.661 1.00 94.38 107 SER A CA 1
ATOM 769 C C . SER A 1 107 ? 13.782 -0.038 -9.564 1.00 94.38 107 SER A C 1
ATOM 771 O O . SER A 1 107 ? 14.391 -0.146 -8.507 1.00 94.38 107 SER A O 1
ATOM 773 N N . ASP A 1 108 ? 14.184 -0.666 -10.667 1.00 91.38 108 ASP A N 1
ATOM 774 C CA . ASP A 1 108 ? 15.172 -1.759 -10.662 1.00 91.38 108 ASP A CA 1
ATOM 775 C C . ASP A 1 108 ? 16.521 -1.366 -10.020 1.00 91.38 108 ASP A C 1
ATOM 777 O O . ASP A 1 108 ? 17.168 -2.178 -9.363 1.00 91.38 108 ASP A O 1
ATOM 781 N N . GLY A 1 109 ? 16.941 -0.103 -10.172 1.00 91.88 109 GLY A N 1
ATOM 782 C CA . GLY A 1 109 ? 18.190 0.425 -9.603 1.00 91.88 109 GLY A CA 1
ATOM 783 C C . GLY A 1 109 ? 18.089 0.989 -8.179 1.00 91.88 109 GLY A C 1
ATOM 784 O O . GLY A 1 109 ? 19.110 1.344 -7.596 1.00 91.88 109 GLY A O 1
ATOM 785 N N . SER A 1 110 ? 16.885 1.120 -7.622 1.00 93.88 110 SER A N 1
ATOM 786 C CA . SER A 1 110 ? 16.640 1.732 -6.306 1.00 93.88 110 SER A CA 1
ATOM 787 C C . SER A 1 110 ? 15.424 1.119 -5.607 1.00 93.88 110 SER A C 1
ATOM 789 O O . SER A 1 110 ? 14.657 1.825 -4.954 1.00 93.88 110 SER A O 1
ATOM 791 N N . ASN A 1 111 ? 15.223 -0.186 -5.786 1.00 95.00 111 ASN A N 1
ATOM 792 C CA . ASN A 1 111 ? 14.026 -0.875 -5.333 1.00 95.00 111 ASN A CA 1
ATOM 793 C C . ASN A 1 111 ? 14.010 -0.986 -3.800 1.00 95.00 111 ASN A C 1
ATOM 795 O O . ASN A 1 111 ? 14.885 -1.623 -3.217 1.00 95.00 111 ASN A O 1
ATOM 799 N N . ALA A 1 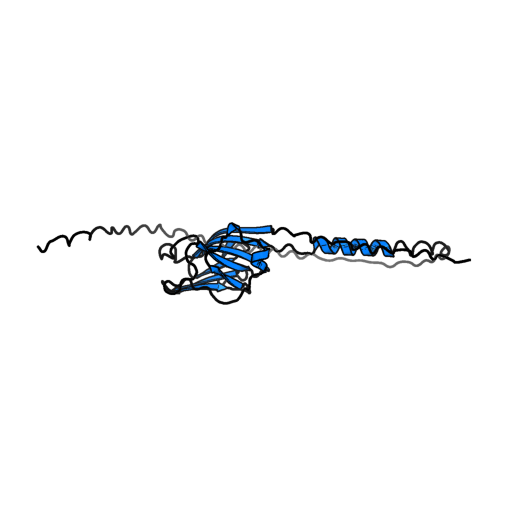112 ? 13.007 -0.378 -3.172 1.00 96.75 112 ALA A N 1
ATOM 800 C CA . ALA A 1 112 ? 12.709 -0.465 -1.743 1.00 96.75 112 ALA A CA 1
ATOM 801 C C . ALA A 1 112 ? 11.437 -1.292 -1.461 1.00 96.75 112 ALA A C 1
ATOM 803 O O . ALA A 1 112 ? 10.910 -1.267 -0.353 1.00 96.75 112 ALA A O 1
ATOM 804 N N . LEU A 1 113 ? 10.905 -1.965 -2.483 1.00 96.00 113 LEU A N 1
ATOM 805 C CA . LEU A 1 113 ? 9.777 -2.889 -2.422 1.00 96.00 113 LEU A CA 1
ATOM 806 C C . LEU A 1 113 ? 10.257 -4.261 -2.904 1.00 96.00 113 LEU A C 1
ATOM 808 O O . LEU A 1 113 ? 9.788 -4.783 -3.917 1.00 96.00 113 LEU A O 1
ATOM 812 N N . VAL A 1 114 ? 11.255 -4.828 -2.224 1.00 94.50 114 VAL A N 1
ATOM 813 C CA . VAL A 1 114 ? 11.740 -6.171 -2.562 1.00 94.50 114 VAL A CA 1
ATOM 814 C C . VAL A 1 114 ? 10.877 -7.239 -1.896 1.00 94.50 114 VAL A C 1
ATOM 816 O O . VAL A 1 114 ? 10.128 -6.969 -0.963 1.00 94.50 114 VAL A O 1
ATOM 819 N N . TYR A 1 115 ? 10.963 -8.478 -2.376 1.00 95.69 115 TYR A N 1
ATOM 820 C CA . TYR A 1 115 ? 10.206 -9.588 -1.797 1.00 95.69 115 TYR A CA 1
ATOM 821 C C . TYR A 1 115 ? 10.401 -9.706 -0.282 1.00 95.69 115 TYR A C 1
ATOM 823 O O . TYR A 1 115 ? 11.530 -9.779 0.205 1.00 95.69 115 TYR A O 1
ATOM 831 N N . GLY A 1 116 ? 9.283 -9.773 0.443 1.00 96.94 116 GLY A N 1
ATOM 832 C CA . GLY A 1 116 ? 9.262 -9.821 1.901 1.00 96.94 116 GLY A CA 1
ATOM 833 C C . GLY A 1 116 ? 9.314 -8.456 2.592 1.00 96.94 116 GLY A C 1
ATOM 834 O O . GLY A 1 116 ? 9.106 -8.410 3.805 1.00 96.94 116 GLY A O 1
ATOM 835 N N . ASP A 1 117 ? 9.537 -7.359 1.860 1.00 97.94 117 ASP A N 1
ATOM 836 C CA . ASP A 1 117 ? 9.393 -6.020 2.426 1.00 97.94 117 ASP A CA 1
ATOM 837 C C . ASP A 1 117 ? 7.938 -5.744 2.772 1.00 97.94 117 ASP A C 1
ATOM 839 O O . ASP A 1 117 ? 7.009 -6.105 2.042 1.00 97.94 117 ASP A O 1
ATOM 843 N N . VAL A 1 118 ? 7.762 -5.052 3.890 1.00 98.62 118 VAL A N 1
ATOM 844 C CA . VAL A 1 118 ? 6.476 -4.580 4.370 1.00 98.62 118 VAL A CA 1
ATOM 845 C C . VAL A 1 118 ? 6.436 -3.064 4.260 1.00 98.62 118 VAL A C 1
ATOM 847 O O . VAL A 1 118 ? 7.379 -2.360 4.626 1.00 98.62 118 VAL A O 1
ATOM 850 N N . PHE A 1 119 ? 5.309 -2.546 3.801 1.00 98.75 119 PHE A N 1
ATOM 851 C CA . PHE A 1 119 ? 4.971 -1.136 3.911 1.00 98.75 119 PHE A CA 1
ATOM 852 C C . PHE A 1 119 ? 3.615 -0.988 4.596 1.00 98.75 119 PHE A C 1
ATOM 854 O O . PHE A 1 119 ? 2.798 -1.913 4.619 1.00 98.75 119 PHE A O 1
ATOM 861 N N . ALA A 1 120 ? 3.398 0.175 5.195 1.00 98.75 120 ALA A N 1
ATOM 862 C CA . ALA A 1 120 ? 2.133 0.528 5.812 1.00 98.75 120 ALA A CA 1
ATOM 863 C C . ALA A 1 120 ? 1.506 1.717 5.088 1.00 98.75 120 ALA A C 1
ATOM 865 O O . ALA A 1 120 ? 2.211 2.596 4.582 1.00 98.75 120 ALA A O 1
ATOM 866 N N . VAL A 1 121 ? 0.178 1.736 5.078 1.00 98.75 121 VAL A N 1
ATOM 867 C CA . VAL A 1 121 ? -0.647 2.781 4.478 1.00 98.75 121 VAL A CA 1
ATOM 868 C C . VAL A 1 121 ? -1.625 3.275 5.533 1.00 98.75 121 VAL A C 1
ATOM 870 O O . VAL A 1 121 ? -2.323 2.485 6.164 1.00 98.75 121 VAL A O 1
ATOM 873 N N . LYS A 1 122 ? -1.680 4.586 5.732 1.00 98.56 122 LYS A N 1
ATOM 874 C CA . LYS A 1 122 ? -2.801 5.243 6.393 1.00 98.56 122 LYS A CA 1
ATOM 875 C C . LYS A 1 122 ? -3.765 5.648 5.288 1.00 98.56 122 LYS A C 1
ATOM 877 O O . LYS A 1 122 ? -3.403 6.508 4.484 1.00 98.56 122 LYS A O 1
ATOM 882 N N . THR A 1 123 ? -4.923 5.001 5.230 1.00 98.06 123 THR A N 1
ATOM 883 C CA . THR A 1 123 ? -5.887 5.187 4.140 1.00 98.06 123 THR A CA 1
ATOM 884 C C . THR A 1 123 ? -6.560 6.551 4.233 1.00 98.06 123 THR A C 1
ATOM 886 O O . THR A 1 123 ? -6.540 7.210 5.283 1.00 98.06 123 THR A O 1
ATOM 889 N N . ASN A 1 124 ? -7.173 6.991 3.139 1.00 95.31 124 ASN A N 1
ATOM 890 C CA . ASN A 1 124 ? -7.936 8.237 3.103 1.00 95.31 124 ASN A CA 1
ATOM 891 C C . ASN A 1 124 ? -9.162 8.217 4.048 1.00 95.31 124 ASN A C 1
ATOM 893 O O . ASN A 1 124 ? -9.574 9.270 4.542 1.00 95.31 124 ASN A O 1
ATOM 897 N N . ALA A 1 125 ? -9.690 7.033 4.378 1.00 95.12 125 ALA A N 1
ATOM 898 C CA . ALA A 1 125 ? -10.776 6.831 5.333 1.00 95.12 125 ALA A CA 1
ATOM 899 C C . ALA A 1 125 ? -10.302 6.821 6.798 1.00 95.12 125 ALA A C 1
ATOM 901 O O . ALA A 1 125 ? -11.121 6.763 7.715 1.00 95.12 125 ALA A O 1
ATOM 902 N N . GLY A 1 126 ? -8.988 6.898 7.039 1.00 95.38 126 GLY A N 1
ATOM 903 C CA . GLY A 1 126 ? -8.397 6.904 8.377 1.00 95.38 126 GLY A CA 1
ATOM 904 C C . GLY A 1 126 ? -8.137 5.517 8.968 1.00 95.38 126 GLY A C 1
ATOM 905 O O . GLY A 1 126 ? -7.808 5.423 10.155 1.00 95.38 126 GLY A O 1
ATOM 906 N N . ASN A 1 127 ? -8.243 4.457 8.164 1.00 97.25 127 ASN A N 1
ATOM 907 C CA . ASN A 1 127 ? -7.839 3.113 8.558 1.00 97.25 127 ASN A CA 1
ATOM 908 C C . ASN A 1 127 ? -6.335 2.913 8.335 1.00 97.25 127 ASN A C 1
ATOM 910 O O . ASN A 1 127 ? -5.634 3.757 7.768 1.00 97.25 127 ASN A O 1
ATOM 914 N N . TYR A 1 128 ? -5.826 1.786 8.826 1.00 98.38 128 TYR A N 1
ATOM 915 C CA . TYR A 1 128 ? -4.411 1.447 8.751 1.00 98.38 128 TYR A CA 1
ATOM 916 C C . TYR A 1 128 ? -4.232 0.103 8.064 1.00 98.38 128 TYR A C 1
ATOM 918 O O . TYR A 1 128 ? -4.632 -0.930 8.601 1.00 98.38 128 TYR A O 1
ATOM 926 N N . ALA A 1 129 ? -3.603 0.118 6.896 1.00 98.62 129 ALA A N 1
ATOM 927 C CA . ALA A 1 129 ? -3.248 -1.076 6.157 1.00 98.62 129 ALA A CA 1
ATOM 928 C C . ALA A 1 129 ? -1.767 -1.416 6.315 1.00 98.62 129 ALA A C 1
ATOM 930 O O . ALA A 1 129 ? -0.901 -0.546 6.417 1.00 98.62 129 ALA A O 1
ATOM 931 N N . LYS A 1 130 ? -1.478 -2.712 6.296 1.00 98.62 130 LYS A N 1
ATOM 932 C CA . LYS A 1 130 ? -0.137 -3.266 6.113 1.00 98.62 130 LYS A CA 1
ATOM 933 C C . LYS A 1 130 ? -0.143 -4.143 4.875 1.00 98.62 130 LYS A C 1
ATOM 935 O O . LYS A 1 130 ? -1.097 -4.887 4.648 1.00 98.62 130 LYS A O 1
ATOM 940 N N . ALA A 1 131 ? 0.934 -4.090 4.107 1.00 98.69 131 ALA A N 1
ATOM 941 C CA . ALA A 1 131 ? 1.100 -4.887 2.906 1.00 98.69 131 ALA A CA 1
ATOM 942 C C . ALA A 1 131 ? 2.519 -5.445 2.829 1.00 98.69 131 ALA A C 1
ATOM 944 O O . ALA A 1 131 ? 3.477 -4.735 3.123 1.00 98.69 131 ALA A O 1
ATOM 945 N N . ILE A 1 132 ? 2.646 -6.714 2.448 1.00 98.50 132 ILE A N 1
ATOM 946 C CA . ILE A 1 132 ? 3.926 -7.381 2.197 1.00 98.50 132 ILE A CA 1
ATOM 947 C C . ILE A 1 132 ? 4.065 -7.694 0.712 1.00 98.50 132 ILE A C 1
ATOM 949 O O . ILE A 1 132 ? 3.130 -8.211 0.098 1.00 98.50 132 ILE A O 1
ATOM 953 N N . VAL A 1 133 ? 5.237 -7.410 0.144 1.00 97.81 133 VAL A N 1
ATOM 954 C CA . VAL A 1 133 ? 5.559 -7.729 -1.251 1.00 97.81 133 VAL A CA 1
ATOM 955 C C . VAL A 1 133 ? 5.687 -9.243 -1.410 1.00 97.81 133 VAL A C 1
ATOM 957 O O . VAL A 1 133 ? 6.542 -9.882 -0.792 1.00 97.81 133 VAL A O 1
ATOM 960 N N . ALA A 1 134 ? 4.825 -9.820 -2.245 1.00 94.25 134 ALA A N 1
ATOM 961 C CA . ALA A 1 134 ? 4.581 -11.259 -2.291 1.00 94.25 134 ALA A CA 1
ATOM 962 C C . ALA A 1 134 ? 5.367 -12.009 -3.382 1.00 94.25 134 ALA A C 1
ATOM 964 O O . ALA A 1 134 ? 5.362 -13.239 -3.382 1.00 94.25 134 ALA A O 1
ATOM 965 N N . PHE A 1 135 ? 6.052 -11.313 -4.300 1.00 84.75 135 PHE A N 1
ATOM 966 C CA . PHE A 1 135 ? 6.862 -11.952 -5.348 1.00 84.75 135 PHE A CA 1
ATOM 967 C C . PHE A 1 135 ? 8.207 -11.243 -5.586 1.00 84.75 135 PHE A C 1
ATOM 969 O O . PHE A 1 135 ? 8.331 -10.051 -5.316 1.00 84.75 135 PHE A O 1
ATOM 976 N N . PRO A 1 136 ? 9.226 -11.973 -6.089 1.00 73.88 136 PRO A N 1
ATOM 977 C CA . PRO A 1 136 ? 10.606 -11.490 -6.217 1.00 73.88 136 PRO A CA 1
ATOM 978 C C . PRO A 1 136 ? 10.888 -10.563 -7.400 1.00 73.88 136 PRO A C 1
ATOM 980 O O . PRO A 1 136 ? 11.996 -10.036 -7.477 1.00 73.88 136 PRO A O 1
ATOM 983 N N . SER A 1 137 ? 9.947 -10.360 -8.323 1.00 74.75 137 SER A N 1
ATOM 984 C CA . SER A 1 137 ? 10.207 -9.555 -9.517 1.00 74.75 137 SER A CA 1
ATOM 985 C C . SER A 1 137 ? 8.965 -8.867 -10.062 1.00 74.75 137 SER A C 1
ATOM 987 O O . SER A 1 137 ? 7.906 -9.483 -10.164 1.00 74.75 137 SER A O 1
ATOM 989 N N . PHE A 1 138 ? 9.153 -7.626 -10.508 1.00 80.06 138 PHE A N 1
ATOM 990 C CA . PHE A 1 138 ? 8.219 -6.899 -11.362 1.00 80.06 138 PHE A CA 1
ATOM 991 C C . PHE A 1 138 ? 8.541 -7.267 -12.808 1.00 80.06 138 PHE A C 1
ATOM 993 O O . PHE A 1 138 ? 9.467 -6.718 -13.405 1.00 80.06 138 PHE A O 1
ATOM 1000 N N . ASP A 1 139 ? 7.862 -8.276 -13.345 1.00 77.81 139 ASP A N 1
ATOM 1001 C CA . ASP A 1 139 ? 8.122 -8.731 -14.707 1.00 77.81 139 ASP A CA 1
ATOM 1002 C C . ASP A 1 139 ? 7.151 -8.094 -15.714 1.00 77.81 139 ASP A C 1
ATOM 1004 O O . ASP A 1 139 ? 6.011 -7.742 -15.402 1.00 77.81 139 ASP A O 1
ATOM 1008 N N . ALA A 1 140 ? 7.609 -7.955 -16.958 1.00 78.75 140 ALA A N 1
ATOM 1009 C CA . ALA A 1 140 ? 6.808 -7.375 -18.032 1.00 78.75 140 ALA A CA 1
ATOM 1010 C C . ALA A 1 140 ? 5.652 -8.283 -18.494 1.00 78.75 140 ALA A C 1
ATOM 1012 O O . ALA A 1 140 ? 4.771 -7.815 -19.206 1.00 78.75 140 ALA A O 1
ATOM 1013 N N . SER A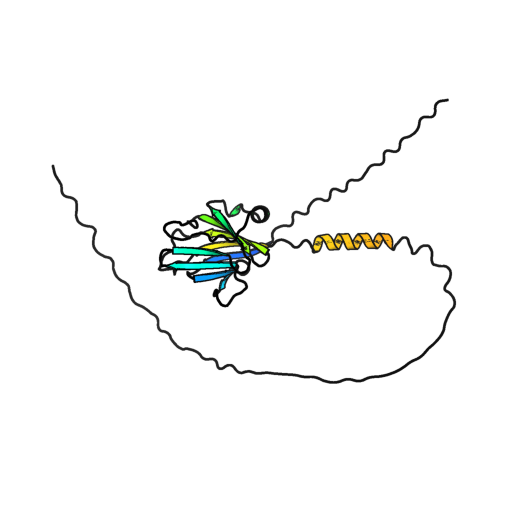 1 141 ? 5.648 -9.567 -18.123 1.00 81.62 141 SER A N 1
ATOM 1014 C CA . SER A 1 141 ? 4.543 -10.487 -18.421 1.00 81.62 141 SER A CA 1
ATOM 1015 C C . SER A 1 141 ? 3.355 -10.329 -17.467 1.00 81.62 141 SER A C 1
ATOM 1017 O O . SER A 1 141 ? 2.268 -10.814 -17.772 1.00 81.62 141 SER A O 1
ATOM 1019 N N . ARG A 1 142 ? 3.552 -9.621 -16.349 1.00 77.50 142 ARG A N 1
ATOM 1020 C CA . ARG A 1 142 ? 2.543 -9.258 -15.345 1.00 77.50 142 ARG A CA 1
ATOM 1021 C C . ARG A 1 142 ? 2.295 -7.754 -15.297 1.00 77.50 142 ARG A C 1
ATOM 1023 O O . ARG A 1 142 ? 2.062 -7.198 -14.228 1.00 77.50 142 ARG A O 1
ATOM 1030 N N . ASP A 1 143 ? 2.454 -7.082 -16.435 1.00 85.88 143 ASP A N 1
ATOM 1031 C CA . ASP A 1 143 ? 2.302 -5.630 -16.554 1.00 85.88 143 ASP A CA 1
ATOM 1032 C C . ASP A 1 143 ? 3.089 -4.862 -15.490 1.00 85.88 143 ASP A C 1
ATOM 1034 O O . ASP A 1 143 ? 2.645 -3.823 -15.004 1.00 85.88 143 ASP A O 1
ATOM 1038 N N . ASN A 1 144 ? 4.269 -5.378 -15.113 1.00 90.00 144 ASN A N 1
ATOM 1039 C CA . ASN A 1 144 ? 5.134 -4.740 -14.128 1.00 90.00 144 ASN A CA 1
ATOM 1040 C C . ASN A 1 144 ? 4.445 -4.488 -12.773 1.00 90.00 144 ASN A C 1
ATOM 1042 O O . ASN A 1 144 ? 4.819 -3.548 -12.065 1.00 90.00 144 ASN A O 1
ATOM 1046 N N . GLY A 1 145 ? 3.441 -5.303 -12.444 1.00 93.12 145 GLY A N 1
ATOM 1047 C CA . GLY A 1 145 ? 2.592 -5.123 -11.280 1.00 93.12 145 GLY A CA 1
ATOM 1048 C C . GLY A 1 145 ? 3.328 -5.272 -9.953 1.00 93.12 145 GLY A C 1
ATOM 1049 O O . GLY A 1 145 ? 4.413 -5.856 -9.879 1.00 93.12 145 GLY A O 1
ATOM 1050 N N . LEU A 1 146 ? 2.737 -4.698 -8.908 1.00 95.56 146 LEU A N 1
ATOM 1051 C CA . LEU A 1 146 ? 3.167 -4.815 -7.523 1.00 95.56 146 LEU A CA 1
ATOM 1052 C C . LEU A 1 146 ? 2.290 -5.855 -6.815 1.00 95.56 146 LEU A C 1
ATOM 1054 O O . LEU A 1 146 ? 1.181 -5.533 -6.373 1.00 95.56 146 LEU A O 1
ATOM 1058 N N . PRO A 1 147 ? 2.772 -7.097 -6.661 1.00 95.88 147 PRO A N 1
ATOM 1059 C CA . PRO A 1 147 ? 1.990 -8.124 -6.015 1.00 95.88 147 PRO A CA 1
ATOM 1060 C C . PRO A 1 147 ? 2.183 -8.096 -4.502 1.00 95.88 147 PRO A C 1
ATOM 1062 O O . PRO A 1 147 ? 3.306 -8.123 -3.988 1.00 95.88 147 PRO A O 1
ATOM 1065 N N . ILE A 1 148 ? 1.067 -8.079 -3.782 1.00 97.50 148 ILE A N 1
ATOM 1066 C CA . ILE A 1 148 ? 1.015 -7.895 -2.336 1.00 97.50 148 ILE A CA 1
ATOM 1067 C C . ILE A 1 148 ? 0.041 -8.860 -1.670 1.00 97.50 148 ILE A C 1
ATOM 1069 O O . ILE A 1 148 ? -0.977 -9.248 -2.241 1.00 97.50 148 ILE A O 1
ATOM 1073 N N . TYR A 1 149 ? 0.333 -9.193 -0.417 1.00 97.94 149 TYR A N 1
ATOM 1074 C CA . TYR A 1 149 ? -0.687 -9.584 0.551 1.00 97.94 149 TYR A CA 1
ATOM 1075 C C . TYR A 1 149 ? -0.940 -8.399 1.480 1.00 97.94 149 TYR A C 1
ATOM 1077 O O . TYR A 1 149 ? 0.024 -7.806 1.966 1.00 97.94 149 TYR A O 1
ATOM 1085 N N . PHE A 1 150 ? -2.201 -8.059 1.738 1.00 98.62 150 PHE A N 1
ATOM 1086 C CA . PHE A 1 150 ? -2.558 -6.911 2.566 1.00 98.62 150 PHE A CA 1
ATOM 1087 C C . PHE A 1 150 ? -3.614 -7.237 3.621 1.00 98.62 150 PHE A C 1
ATOM 1089 O O . PHE A 1 150 ? -4.402 -8.176 3.492 1.00 98.62 150 PHE A O 1
ATOM 1096 N N . GLU A 1 151 ? -3.618 -6.426 4.673 1.00 98.50 151 GLU A N 1
ATOM 1097 C CA . GLU A 1 151 ? -4.629 -6.417 5.724 1.00 98.50 151 GLU A CA 1
ATOM 1098 C C . GLU A 1 151 ? -4.848 -4.979 6.199 1.00 98.50 151 GLU A C 1
ATOM 1100 O O . GLU A 1 151 ? -3.887 -4.291 6.548 1.00 98.50 151 GLU A O 1
ATOM 1105 N N . THR A 1 152 ? -6.109 -4.563 6.251 1.00 98.50 152 THR A N 1
ATOM 1106 C CA . THR A 1 152 ? -6.546 -3.229 6.667 1.00 98.50 152 THR A CA 1
ATOM 1107 C C . THR A 1 152 ? -7.324 -3.319 7.967 1.00 98.50 152 THR A C 1
ATOM 1109 O O . THR A 1 152 ? -8.255 -4.113 8.101 1.00 98.50 152 THR A O 1
ATOM 1112 N N . LEU A 1 153 ? -6.931 -2.506 8.942 1.00 97.50 153 LEU A N 1
ATOM 1113 C CA . LEU A 1 153 ? -7.454 -2.499 10.300 1.00 97.50 153 LEU A CA 1
ATOM 1114 C C . LEU A 1 153 ? -8.150 -1.165 10.583 1.00 97.50 153 LEU A C 1
ATOM 1116 O O . LEU A 1 153 ? -7.545 -0.097 10.463 1.00 97.50 153 LEU A O 1
ATOM 1120 N N . ALA A 1 154 ? -9.412 -1.237 11.002 1.00 94.88 154 ALA A N 1
ATOM 1121 C CA . ALA A 1 154 ? -10.187 -0.079 11.419 1.00 94.88 154 ALA A CA 1
ATOM 1122 C C . ALA A 1 154 ? -9.847 0.335 12.844 1.00 94.88 154 ALA A C 1
ATOM 1124 O O . ALA A 1 154 ? -9.698 -0.502 13.745 1.00 94.88 154 ALA A O 1
ATOM 1125 N N . VAL A 1 155 ? -9.822 1.651 13.049 1.00 88.69 155 VAL A N 1
ATOM 1126 C CA . VAL A 1 155 ? -9.820 2.238 14.383 1.00 88.69 155 VAL A CA 1
ATOM 1127 C C . VAL A 1 155 ? -11.252 2.193 14.920 1.00 88.69 155 VAL A C 1
ATOM 1129 O O . VAL A 1 155 ? -12.143 2.801 14.332 1.00 88.69 155 VAL A O 1
ATOM 1132 N N . PRO A 1 156 ? -11.520 1.477 16.021 1.00 79.19 156 PRO A N 1
ATOM 1133 C CA . PRO A 1 156 ? -12.844 1.487 16.624 1.00 79.19 156 PRO A CA 1
ATOM 1134 C C . PRO A 1 156 ? -13.169 2.896 17.135 1.00 79.19 156 PRO A C 1
ATOM 1136 O O . PRO A 1 156 ? -12.498 3.419 18.026 1.00 79.19 156 PRO A O 1
ATOM 1139 N N . GLU A 1 157 ? -14.210 3.506 16.569 1.00 72.56 157 GLU A N 1
ATOM 1140 C CA . GLU A 1 157 ? -14.703 4.817 16.989 1.00 72.56 157 GLU A CA 1
ATOM 1141 C C . GLU A 1 157 ? -15.062 4.808 18.492 1.00 72.56 157 GLU A C 1
ATOM 1143 O O . GLU A 1 157 ? -15.794 3.923 18.953 1.00 72.56 157 GLU A O 1
ATOM 1148 N N . PRO A 1 158 ? -14.623 5.800 19.293 1.00 61.91 158 PRO A N 1
ATOM 1149 C CA . PRO A 1 158 ? -14.888 5.842 20.737 1.00 61.91 158 PRO A CA 1
ATOM 1150 C C . PRO A 1 158 ? -16.370 6.078 21.100 1.00 61.91 158 PRO A C 1
ATOM 1152 O O . PRO A 1 158 ? -16.743 6.099 22.278 1.00 61.91 158 PRO A O 1
ATOM 1155 N N . THR A 1 159 ? -17.246 6.249 20.109 1.00 55.16 159 THR A N 1
ATOM 1156 C CA . THR A 1 159 ? -18.618 6.747 20.270 1.00 55.16 159 THR A CA 1
ATOM 1157 C C . THR A 1 159 ? -19.543 5.820 21.065 1.00 55.16 159 THR A C 1
ATOM 1159 O O . THR A 1 159 ? -20.472 6.314 21.706 1.00 55.16 159 THR A O 1
ATOM 1162 N N . ALA A 1 160 ? -19.271 4.514 21.150 1.00 52.66 160 ALA A N 1
ATOM 1163 C CA . ALA A 1 160 ? -20.087 3.604 21.964 1.00 52.66 160 ALA A CA 1
ATOM 1164 C C . ALA A 1 160 ? -19.763 3.661 23.473 1.00 52.66 160 ALA A C 1
ATOM 1166 O O . ALA A 1 160 ? -20.657 3.499 24.306 1.00 52.66 160 ALA A O 1
ATOM 1167 N N . ALA A 1 161 ? -18.510 3.926 23.854 1.00 50.84 161 ALA A N 1
ATOM 1168 C CA . ALA A 1 161 ? -18.098 3.907 25.261 1.00 50.84 161 ALA A CA 1
ATOM 1169 C C . ALA A 1 161 ? -18.351 5.250 25.972 1.00 50.84 161 ALA A C 1
ATOM 1171 O O . ALA A 1 161 ? -18.675 5.280 27.161 1.00 50.84 161 ALA A O 1
ATOM 1172 N N . THR A 1 162 ? -18.254 6.377 25.258 1.00 48.28 162 THR A N 1
ATOM 1173 C CA . THR A 1 162 ? -18.404 7.713 25.863 1.00 48.28 162 THR A CA 1
ATOM 1174 C C . THR A 1 162 ? -19.869 8.129 26.053 1.00 48.28 162 THR A C 1
ATOM 1176 O O . THR A 1 162 ? -20.195 8.780 27.049 1.00 48.28 162 THR A O 1
ATOM 1179 N N . LEU A 1 163 ? -20.787 7.709 25.171 1.00 51.28 163 LEU A N 1
ATOM 1180 C CA . LEU A 1 163 ? -22.219 8.023 25.313 1.00 51.28 163 LEU A CA 1
ATOM 1181 C C . LEU A 1 163 ? -22.873 7.304 26.507 1.00 51.28 163 LEU A C 1
ATOM 1183 O O . LEU A 1 163 ? -23.757 7.871 27.152 1.00 51.28 163 LEU A O 1
ATOM 1187 N N . GLY A 1 164 ? -22.393 6.111 26.877 1.00 50.91 164 GLY A N 1
ATOM 1188 C CA . GLY A 1 164 ? -22.874 5.393 28.065 1.00 50.91 164 GLY A CA 1
ATOM 1189 C C . GLY A 1 164 ? -22.576 6.117 29.387 1.00 50.91 164 GLY A C 1
ATOM 1190 O O . GLY A 1 164 ? -23.390 6.089 30.311 1.00 50.91 164 GLY A O 1
ATOM 1191 N N . LEU A 1 165 ? -21.448 6.830 29.475 1.00 52.28 165 LEU A N 1
ATOM 1192 C CA . LEU A 1 165 ? -21.052 7.559 30.687 1.00 52.28 165 LEU A CA 1
ATOM 1193 C C . LEU A 1 165 ? -21.721 8.936 30.806 1.00 52.28 165 LEU A C 1
ATOM 1195 O O . LEU A 1 165 ? -22.056 9.354 31.917 1.00 52.28 165 LEU A O 1
ATOM 1199 N N . MET A 1 166 ? -22.001 9.619 29.689 1.00 53.72 166 MET A N 1
ATOM 1200 C CA . MET A 1 166 ? -22.759 10.879 29.729 1.00 53.72 166 MET A CA 1
ATOM 1201 C C . MET A 1 166 ? -24.257 10.670 30.029 1.00 53.72 166 MET A C 1
ATOM 1203 O O . MET A 1 166 ? -24.886 11.544 30.627 1.00 53.72 166 MET A O 1
ATOM 1207 N N . GLY A 1 167 ? -24.824 9.500 29.703 1.00 50.38 167 GLY A N 1
ATOM 1208 C CA . GLY A 1 167 ? -26.218 9.155 30.020 1.00 50.38 167 GLY A CA 1
ATOM 1209 C C . GLY A 1 167 ? -26.496 8.873 31.506 1.00 50.38 167 GLY A C 1
ATOM 1210 O O . GLY A 1 167 ? -27.591 9.156 31.992 1.00 50.38 167 GLY A O 1
ATOM 1211 N N . LEU A 1 168 ? -25.513 8.373 32.265 1.00 52.69 168 LEU A N 1
ATOM 1212 C CA . LEU A 1 168 ? -25.689 8.045 33.691 1.00 52.69 168 LEU A CA 1
ATOM 1213 C C . LEU A 1 168 ? -25.432 9.233 34.635 1.00 52.69 168 LEU A C 1
ATOM 1215 O O . LEU A 1 168 ? -26.026 9.299 35.712 1.00 52.69 168 LEU A O 1
ATOM 1219 N N . GLY A 1 169 ? -24.620 10.215 34.226 1.00 47.62 169 GLY A N 1
ATOM 1220 C CA . GLY A 1 169 ? -24.371 11.432 35.014 1.00 47.62 169 GLY A CA 1
ATOM 1221 C C . GLY A 1 169 ? -25.583 12.370 35.134 1.00 47.62 169 GLY A C 1
ATOM 1222 O O . GLY A 1 169 ? -25.703 13.103 36.116 1.00 47.62 169 GLY A O 1
ATOM 1223 N N . MET A 1 170 ? -26.521 12.319 34.182 1.00 51.97 170 MET A N 1
ATOM 1224 C CA . MET A 1 170 ? -27.712 13.184 34.169 1.00 51.97 170 MET A CA 1
ATOM 1225 C C . MET A 1 170 ? -28.910 12.624 34.958 1.00 51.97 170 MET A C 1
ATOM 1227 O O . MET A 1 170 ? -29.759 13.396 35.405 1.00 51.97 170 MET A O 1
ATOM 1231 N N . LEU A 1 171 ? -28.970 11.313 35.223 1.00 46.78 171 LEU A N 1
ATOM 1232 C CA . LEU A 1 171 ? -30.046 10.706 36.027 1.00 46.78 171 LEU A CA 1
ATOM 1233 C C . LEU A 1 171 ? -29.895 10.962 37.541 1.00 46.78 171 LEU A C 1
ATOM 1235 O O . LEU A 1 171 ? -30.889 10.975 38.268 1.00 46.78 171 LEU A O 1
ATOM 1239 N N . GLY A 1 172 ? -28.684 11.256 38.027 1.00 45.5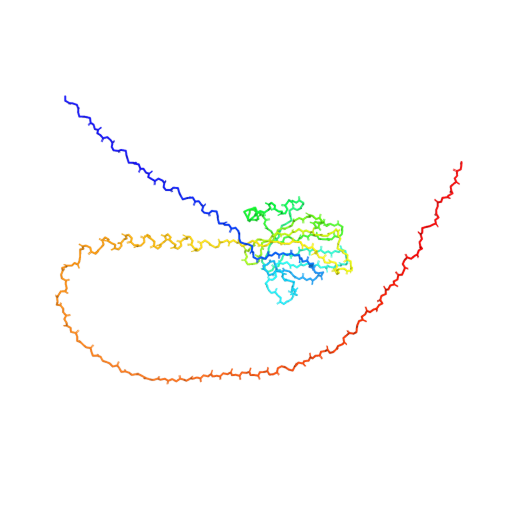9 172 GLY A N 1
ATOM 1240 C CA . GLY A 1 172 ? -28.439 11.571 39.443 1.00 45.59 172 GLY A CA 1
ATOM 1241 C C . GLY A 1 172 ? -28.874 12.979 39.881 1.00 45.59 172 GLY A C 1
ATOM 1242 O O . GLY A 1 172 ? -29.158 13.201 41.060 1.00 45.59 172 GLY A O 1
ATOM 1243 N N . LEU A 1 173 ? -28.964 13.938 38.953 1.00 48.81 173 LEU A N 1
ATOM 1244 C CA . LEU A 1 173 ? -29.257 15.345 39.267 1.00 48.81 173 LEU A CA 1
ATOM 1245 C C . LEU A 1 173 ? -30.753 15.702 39.223 1.00 48.81 173 LEU A C 1
ATOM 1247 O O . LEU A 1 173 ? -31.161 16.662 39.879 1.00 48.81 173 LEU A O 1
ATOM 1251 N N . PHE A 1 174 ? -31.596 14.898 38.567 1.00 46.53 174 PHE A N 1
ATOM 1252 C CA . PHE A 1 174 ? -33.054 15.101 38.578 1.00 46.53 174 PHE A CA 1
ATOM 1253 C C . PHE A 1 174 ? -33.774 14.436 39.761 1.00 46.53 174 PHE A C 1
ATOM 1255 O O . PHE A 1 174 ? -34.839 14.907 40.166 1.00 46.53 174 PHE A O 1
ATOM 1262 N N . ALA A 1 175 ? -33.172 13.436 40.413 1.00 47.56 175 ALA A N 1
ATOM 1263 C CA . ALA A 1 175 ? -33.764 12.801 41.595 1.00 47.56 175 ALA A CA 1
ATOM 1264 C C . ALA A 1 175 ? -33.744 13.690 42.860 1.00 47.56 175 ALA A C 1
ATOM 1266 O O . ALA A 1 175 ? -34.514 13.455 43.789 1.00 47.56 175 ALA A O 1
ATOM 1267 N N . ARG A 1 176 ? -32.919 14.751 42.915 1.00 49.56 176 ARG A N 1
ATOM 1268 C CA . ARG A 1 176 ? -32.851 15.657 44.084 1.00 49.56 176 ARG A CA 1
ATOM 1269 C C . ARG A 1 176 ? -33.796 16.863 44.037 1.00 49.56 176 ARG A C 1
ATOM 1271 O O . ARG A 1 176 ? -33.940 17.532 45.057 1.00 49.56 176 ARG A O 1
ATOM 1278 N N . ARG A 1 177 ? -34.461 17.153 42.910 1.00 44.22 177 ARG A N 1
ATOM 1279 C CA . ARG A 1 177 ? -35.385 18.307 42.801 1.00 44.22 177 ARG A CA 1
ATOM 1280 C C . ARG A 1 177 ? -36.873 17.971 42.932 1.00 44.22 177 ARG A C 1
ATOM 1282 O O . ARG A 1 177 ? -37.662 18.885 43.135 1.00 44.22 177 ARG A O 1
ATOM 1289 N N . GLN A 1 178 ? -37.265 16.697 42.898 1.00 45.88 178 GLN A N 1
ATOM 1290 C CA . GLN A 1 178 ? -38.681 16.298 42.965 1.00 45.88 178 GLN A CA 1
ATOM 1291 C C . GLN A 1 178 ? -39.225 16.094 44.398 1.00 45.88 178 GLN A C 1
ATOM 1293 O O . GLN A 1 178 ? -40.426 15.940 44.575 1.00 45.88 178 GLN A O 1
ATOM 1298 N N . ALA A 1 179 ? -38.400 16.184 45.450 1.00 50.31 179 ALA A N 1
ATOM 1299 C CA . ALA A 1 179 ? -38.874 16.073 46.841 1.00 50.31 179 ALA A CA 1
ATOM 1300 C C . ALA A 1 179 ? -39.366 17.400 47.460 1.00 50.31 179 ALA A C 1
ATOM 1302 O O . ALA A 1 179 ? -39.593 17.476 48.667 1.00 50.31 179 ALA A O 1
ATOM 1303 N N . ARG A 1 180 ? -39.506 18.477 46.675 1.00 51.09 180 ARG A N 1
ATOM 1304 C CA . ARG A 1 180 ? -39.916 19.784 47.210 1.00 51.09 180 ARG A CA 1
ATOM 1305 C C . ARG A 1 180 ? -40.790 20.586 46.254 1.00 51.09 180 ARG A C 1
ATOM 1307 O O . ARG A 1 180 ? -40.548 21.770 46.077 1.00 51.09 180 ARG A O 1
ATOM 1314 N N . LEU A 1 181 ? -41.781 19.955 45.629 1.00 47.31 181 LEU A N 1
ATOM 1315 C CA . LEU A 1 181 ? -42.816 20.661 44.858 1.00 47.31 181 LEU A CA 1
ATOM 1316 C C . LEU A 1 181 ? -44.095 19.814 44.702 1.00 47.31 181 LEU A C 1
ATOM 1318 O O . LEU A 1 181 ? -44.674 19.712 43.632 1.00 47.31 181 LEU A O 1
ATOM 1322 N N . THR A 1 182 ? -44.569 19.221 45.798 1.00 49.88 182 THR A N 1
ATOM 1323 C CA . THR A 1 182 ? -45.938 18.675 45.916 1.00 49.88 182 THR A CA 1
ATOM 1324 C C . THR A 1 182 ? -46.719 19.439 46.977 1.00 49.88 182 THR A C 1
ATOM 1326 O O . THR A 1 182 ? -47.291 18.883 47.908 1.00 49.88 182 THR A O 1
ATOM 1329 N N . LEU A 1 183 ? -46.736 20.764 46.852 1.00 47.94 183 LEU A N 1
ATOM 1330 C CA . LEU A 1 183 ? -47.725 21.588 47.530 1.00 47.94 183 LEU A CA 1
ATOM 1331 C C . LEU A 1 183 ? -47.892 22.880 46.743 1.00 47.94 183 LEU A C 1
ATOM 1333 O O . LEU A 1 183 ? -46.946 23.646 46.601 1.00 47.94 183 LEU A O 1
ATOM 1337 N N . ARG A 1 184 ? -49.122 23.100 46.281 1.00 53.59 184 ARG A N 1
ATOM 1338 C CA . ARG A 1 184 ? -49.572 24.117 45.320 1.00 53.59 184 ARG A CA 1
ATOM 1339 C C . ARG A 1 184 ? -49.354 23.723 43.867 1.00 53.59 184 ARG A C 1
ATOM 1341 O O . ARG A 1 184 ? -48.311 23.984 43.293 1.00 53.59 184 ARG A O 1
ATOM 1348 N N . LEU A 1 185 ? -50.395 23.133 43.294 1.00 46.69 185 LEU A N 1
ATOM 1349 C CA . LEU A 1 185 ? -51.090 23.668 42.117 1.00 46.69 185 LEU A CA 1
ATOM 1350 C C . LEU A 1 185 ? -52.367 22.835 41.933 1.00 46.69 185 LEU A C 1
ATOM 1352 O O . LEU A 1 185 ? -52.527 22.048 41.008 1.00 46.69 185 LEU A O 1
ATOM 1356 N N . ARG A 1 186 ? -53.254 22.976 42.923 1.00 52.22 186 ARG A N 1
ATOM 1357 C CA . ARG A 1 186 ? -54.698 22.820 42.753 1.00 52.22 186 ARG A CA 1
ATOM 1358 C C . ARG A 1 186 ? -55.190 24.242 42.481 1.00 52.22 186 ARG A C 1
ATOM 1360 O O . ARG A 1 186 ? -54.734 25.151 43.168 1.00 52.22 186 ARG A O 1
ATOM 1367 N N . ASP A 1 187 ? -56.047 24.387 41.484 1.00 50.56 187 ASP A N 1
ATOM 1368 C CA . ASP A 1 187 ? -56.615 25.635 40.958 1.00 50.56 187 ASP A CA 1
ATOM 1369 C C . ASP A 1 187 ? -55.748 26.360 39.928 1.00 50.56 187 ASP A C 1
ATOM 1371 O O . ASP A 1 187 ? -54.879 27.166 40.248 1.00 50.56 187 ASP A O 1
ATOM 1375 N N . SER A 1 188 ? -56.051 26.123 38.653 1.00 49.38 188 SER A N 1
ATOM 1376 C CA . SER A 1 188 ? -56.639 27.163 37.797 1.00 49.38 188 SER A CA 1
ATOM 1377 C C . SER A 1 188 ? -56.962 26.553 36.439 1.00 49.38 188 SER A C 1
ATOM 1379 O O . SER A 1 188 ? -56.075 26.250 35.646 1.00 49.38 188 SER A O 1
ATOM 1381 N N . GLY A 1 189 ? -58.253 26.333 36.198 1.00 47.81 189 GLY A N 1
ATOM 1382 C CA . GLY A 1 189 ? -58.777 26.101 34.861 1.00 47.81 189 GLY A CA 1
ATOM 1383 C C . GLY A 1 189 ? -59.026 27.428 34.147 1.00 47.81 189 GLY A C 1
ATOM 1384 O O . GLY A 1 189 ? -59.483 28.378 34.774 1.00 47.81 189 GLY A O 1
ATOM 1385 N N . ALA A 1 190 ? -58.742 27.463 32.847 1.00 45.56 190 ALA A N 1
ATOM 1386 C CA . ALA A 1 190 ? -59.412 28.258 31.811 1.00 45.56 190 ALA A CA 1
ATOM 1387 C C . ALA A 1 190 ? -58.774 27.846 30.464 1.00 45.56 190 ALA A C 1
ATOM 1389 O O . ALA A 1 190 ? -57.557 27.899 30.336 1.00 45.56 190 ALA A O 1
ATOM 1390 N N . LEU A 1 191 ? -59.473 27.143 29.564 1.00 43.97 191 LEU A N 1
ATOM 1391 C CA . LEU A 1 191 ? -60.445 27.633 28.566 1.00 43.97 191 LEU A CA 1
ATOM 1392 C C . LEU A 1 191 ? -59.825 28.483 27.439 1.00 43.97 191 LEU A C 1
ATOM 1394 O O . LEU A 1 191 ? -59.296 29.558 27.689 1.00 43.97 191 LEU A O 1
ATOM 1398 N N . GLY A 1 192 ? -60.000 28.000 26.200 1.00 45.25 192 GLY A N 1
ATOM 1399 C CA . GLY A 1 192 ? -59.793 28.714 24.928 1.00 45.25 192 GLY A CA 1
ATOM 1400 C C . GLY A 1 192 ? -59.249 27.776 23.837 1.00 45.25 192 GLY A C 1
ATOM 1401 O O . GLY A 1 192 ? -58.055 27.512 23.817 1.00 45.25 192 GLY A O 1
ATOM 1402 N N . SER A 1 193 ? -60.087 27.010 23.119 1.00 43.50 193 SER A N 1
ATOM 1403 C CA . SER A 1 193 ? -60.736 27.339 21.821 1.00 43.50 193 SER A CA 1
ATOM 1404 C C . SER A 1 193 ? -59.733 27.580 20.678 1.00 43.50 193 SER A C 1
ATOM 1406 O O . SER A 1 193 ? -59.023 28.575 20.695 1.00 43.50 193 SER A O 1
ATOM 1408 N N . GLN A 1 194 ? -59.551 26.590 19.795 1.00 43.62 194 GLN A N 1
ATOM 1409 C CA . GLN A 1 194 ? -60.108 26.496 18.423 1.00 43.62 194 GLN A CA 1
ATOM 1410 C C . GLN A 1 194 ? -59.424 27.384 17.369 1.00 43.62 194 GLN A C 1
ATOM 1412 O O . GLN A 1 194 ? -59.205 28.558 17.633 1.00 43.62 194 GLN A O 1
ATOM 1417 N N . THR A 1 195 ? -59.141 26.781 16.199 1.00 47.38 195 THR A N 1
ATOM 1418 C CA . THR A 1 195 ? -59.142 27.254 14.778 1.00 47.38 195 THR A CA 1
ATOM 1419 C C . THR A 1 195 ? -58.162 26.307 14.028 1.00 47.38 195 THR A C 1
ATOM 1421 O O . THR A 1 195 ? -56.989 26.276 14.387 1.00 47.38 195 THR A O 1
ATOM 1424 N N . GLU A 1 196 ? -58.581 25.279 13.264 1.00 41.72 196 GLU A N 1
ATOM 1425 C CA . GLU A 1 196 ? -59.081 25.310 11.858 1.00 41.72 196 GLU A CA 1
ATOM 1426 C C . GLU A 1 196 ? -57.990 25.847 10.890 1.00 41.72 196 GLU A C 1
ATOM 1428 O O . GLU A 1 196 ? -57.371 26.851 11.207 1.00 41.72 196 GLU A O 1
ATOM 1433 N N . ALA A 1 197 ? -57.606 25.309 9.725 1.00 42.72 197 ALA A N 1
ATOM 1434 C CA . ALA A 1 197 ? -57.907 24.150 8.881 1.00 42.72 197 ALA A CA 1
ATOM 1435 C C . ALA A 1 197 ? -56.734 23.977 7.863 1.00 42.72 197 ALA A C 1
ATOM 1437 O O . ALA A 1 197 ? -55.995 24.931 7.633 1.00 42.72 197 ALA A O 1
ATOM 1438 N N . GLU A 1 198 ? -56.564 22.747 7.338 1.00 53.34 198 GLU A N 1
ATOM 1439 C CA . GLU A 1 198 ? -56.334 22.283 5.930 1.00 53.34 198 GLU A CA 1
ATOM 1440 C C . GLU A 1 198 ? -55.877 23.267 4.801 1.00 53.34 198 GLU A C 1
ATOM 1442 O O . GLU A 1 198 ? -56.104 24.462 4.947 1.00 53.34 198 GLU A O 1
ATOM 1447 N N . PRO A 1 199 ? -55.380 22.845 3.596 1.00 59.91 199 PRO A N 1
ATOM 1448 C CA . PRO A 1 199 ? -55.277 21.496 3.011 1.00 59.91 199 PRO A CA 1
ATOM 1449 C C . PRO A 1 199 ? -54.002 21.191 2.162 1.00 59.91 199 PRO A C 1
ATOM 1451 O O . PRO A 1 199 ? -53.036 21.945 2.101 1.00 59.91 199 PRO A O 1
ATOM 1454 N N . ALA A 1 200 ? -54.040 20.015 1.525 1.00 58.28 200 ALA A N 1
ATOM 1455 C CA . ALA A 1 200 ? -53.043 19.311 0.713 1.00 58.28 200 ALA A CA 1
ATOM 1456 C C . ALA A 1 200 ? -52.630 19.940 -0.639 1.00 58.28 200 ALA A C 1
ATOM 1458 O O . ALA A 1 200 ? -53.377 20.733 -1.205 1.00 58.28 200 ALA A O 1
ATOM 1459 N N . ALA A 1 201 ? -51.498 19.457 -1.197 1.00 60.41 201 ALA A N 1
ATOM 1460 C CA . ALA A 1 201 ? -51.290 18.945 -2.581 1.00 60.41 201 ALA A CA 1
ATOM 1461 C C . ALA A 1 201 ? -49.785 18.989 -2.988 1.00 60.41 201 ALA A C 1
ATOM 1463 O O . ALA A 1 201 ? -48.997 19.636 -2.303 1.00 60.41 201 ALA A O 1
ATOM 1464 N N . PRO A 1 202 ? -49.357 18.446 -4.149 1.00 60.31 202 PRO A N 1
ATOM 1465 C CA . PRO A 1 202 ? -49.503 17.073 -4.632 1.00 60.31 202 PRO A CA 1
ATOM 1466 C C . PRO A 1 202 ? -48.158 16.448 -5.093 1.00 60.31 202 PRO A C 1
ATOM 1468 O O . PRO A 1 202 ? -47.128 17.105 -5.223 1.00 60.31 202 PRO A O 1
ATOM 1471 N N . LEU A 1 203 ? -48.233 15.149 -5.391 1.00 57.22 203 LEU A N 1
ATOM 1472 C CA . LEU A 1 203 ? -47.266 14.277 -6.068 1.00 57.22 203 LEU A CA 1
ATOM 1473 C C . LEU A 1 203 ? -46.500 14.916 -7.244 1.00 57.22 203 LEU A C 1
ATOM 1475 O O . LEU A 1 203 ? -47.100 15.539 -8.122 1.00 57.22 203 LEU A O 1
ATOM 1479 N N . ARG A 1 204 ? -45.204 14.592 -7.350 1.00 51.91 204 ARG A N 1
ATOM 1480 C CA . ARG A 1 204 ? -44.503 14.488 -8.638 1.00 51.91 204 ARG A CA 1
ATOM 1481 C C . ARG A 1 204 ? -43.655 13.222 -8.694 1.00 51.91 204 ARG A C 1
ATOM 1483 O O . ARG A 1 204 ? -42.524 13.192 -8.221 1.00 51.91 204 ARG A O 1
ATOM 1490 N N . ASP A 1 205 ? -44.235 12.207 -9.326 1.00 52.88 205 ASP A N 1
ATOM 1491 C CA . ASP A 1 205 ? -43.500 11.176 -10.048 1.00 52.88 205 ASP A CA 1
ATOM 1492 C C . ASP A 1 205 ? -42.657 11.837 -11.138 1.00 52.88 205 ASP A C 1
ATOM 1494 O O . ASP A 1 205 ? -43.139 12.653 -11.929 1.00 52.88 205 ASP A O 1
ATOM 1498 N N . THR A 1 206 ? -41.388 11.467 -11.226 1.00 57.03 206 THR A N 1
ATOM 1499 C CA . THR A 1 206 ? -40.632 11.614 -12.468 1.00 57.03 206 THR A CA 1
ATOM 1500 C C . THR A 1 206 ? -39.873 10.319 -12.690 1.00 57.03 206 THR A C 1
ATOM 1502 O O . THR A 1 206 ? -38.725 10.145 -12.297 1.00 57.03 206 THR A O 1
ATOM 1505 N N . VAL A 1 207 ? -40.583 9.388 -13.321 1.00 53.22 207 VAL A N 1
ATOM 1506 C CA . VAL A 1 207 ? -40.020 8.235 -14.011 1.00 53.22 207 VAL A CA 1
ATOM 1507 C C . VAL A 1 207 ? -39.261 8.764 -15.229 1.00 53.22 207 VAL A C 1
ATOM 1509 O O . VAL A 1 207 ? -39.872 9.139 -16.226 1.00 53.22 207 VAL A O 1
ATOM 1512 N N . VAL A 1 208 ? -37.930 8.794 -15.169 1.00 57.03 208 VAL A N 1
ATOM 1513 C CA . VAL A 1 208 ? -37.088 8.830 -16.375 1.00 57.03 208 VAL A CA 1
ATOM 1514 C C . VAL A 1 208 ? -36.597 7.410 -16.612 1.00 57.03 208 VAL A C 1
ATOM 1516 O O . VAL A 1 208 ? -35.552 6.989 -16.127 1.00 57.03 208 VAL A O 1
ATOM 1519 N N . SER A 1 209 ? -37.404 6.652 -17.353 1.00 51.22 209 SER A N 1
ATOM 1520 C CA . SER A 1 209 ? -36.984 5.400 -17.974 1.00 51.22 209 SER A CA 1
ATOM 1521 C C . SER A 1 209 ? -36.148 5.751 -19.207 1.00 51.22 209 SER A C 1
ATOM 1523 O O . SER A 1 209 ? -36.653 5.880 -20.320 1.00 51.22 209 SER A O 1
ATOM 1525 N N . GLY A 1 210 ? -34.859 6.001 -18.984 1.00 49.88 210 GLY A N 1
ATOM 1526 C CA . GLY A 1 210 ? -33.859 6.091 -20.040 1.00 49.88 210 GLY A CA 1
ATOM 1527 C C . GLY A 1 210 ? -33.383 4.689 -20.390 1.00 49.88 210 GLY A C 1
ATOM 1528 O O . GLY A 1 210 ? -32.532 4.131 -19.707 1.00 49.88 210 GLY A O 1
ATOM 1529 N N . SER A 1 211 ? -33.960 4.109 -21.440 1.00 49.12 211 SER A N 1
ATOM 1530 C CA . SER A 1 211 ? -33.469 2.875 -22.053 1.00 49.12 211 SER A CA 1
ATOM 1531 C C . SER A 1 211 ? -32.102 3.151 -22.683 1.00 49.12 211 SER A C 1
ATOM 1533 O O . SER A 1 211 ? -32.029 3.724 -23.768 1.00 49.12 211 SER A O 1
ATOM 1535 N N . ILE A 1 212 ? -31.019 2.783 -21.998 1.00 50.53 212 ILE A N 1
ATOM 1536 C CA . ILE A 1 212 ? -29.684 2.786 -22.599 1.00 50.53 212 ILE A CA 1
ATOM 1537 C C . ILE A 1 212 ? -29.583 1.534 -23.481 1.00 50.53 212 ILE A C 1
ATOM 1539 O O . ILE A 1 212 ? -29.784 0.424 -22.979 1.00 50.53 212 ILE A O 1
ATOM 1543 N N . PRO A 1 213 ? -29.307 1.672 -24.788 1.00 62.38 213 PRO A N 1
ATOM 1544 C CA . PRO A 1 213 ? -29.084 0.528 -25.653 1.00 62.38 213 PRO A CA 1
ATOM 1545 C C . PRO A 1 213 ? -27.851 -0.249 -25.185 1.00 62.38 213 PRO A C 1
ATOM 1547 O O . PRO A 1 213 ? -26.757 0.298 -25.053 1.00 62.38 213 PRO A O 1
ATOM 1550 N N . ILE A 1 214 ? -28.053 -1.547 -24.966 1.00 49.47 214 ILE A N 1
ATOM 1551 C CA . ILE A 1 214 ? -27.008 -2.554 -24.798 1.00 49.47 214 ILE A CA 1
ATOM 1552 C C . ILE A 1 214 ? -26.205 -2.585 -26.103 1.00 49.47 214 ILE A C 1
ATOM 1554 O O . ILE A 1 214 ? -26.568 -3.265 -27.062 1.00 49.47 214 ILE A O 1
ATOM 1558 N N . ALA A 1 215 ? -25.120 -1.818 -26.156 1.00 46.19 215 ALA A N 1
ATOM 1559 C CA . ALA A 1 215 ? -24.072 -2.026 -27.136 1.00 46.19 215 ALA A CA 1
ATOM 1560 C C . ALA A 1 215 ? -23.200 -3.170 -26.617 1.00 46.19 215 ALA A C 1
ATOM 1562 O O . ALA A 1 215 ? -22.322 -2.988 -25.781 1.00 46.19 215 ALA A O 1
ATOM 1563 N N . HIS A 1 216 ? -23.509 -4.367 -27.099 1.00 50.66 216 HIS A N 1
ATOM 1564 C CA . HIS A 1 216 ? -22.645 -5.534 -27.049 1.00 50.66 216 HIS A CA 1
ATOM 1565 C C . HIS A 1 216 ? -21.548 -5.338 -28.114 1.00 50.66 216 HIS A C 1
ATOM 1567 O O . HIS A 1 216 ? -21.852 -5.469 -29.303 1.00 50.66 216 HIS A O 1
ATOM 1573 N N . PRO A 1 217 ? -20.278 -5.053 -27.775 1.00 60.19 217 PRO A N 1
ATOM 1574 C CA . PRO A 1 217 ? -19.197 -5.403 -28.674 1.00 60.19 217 PRO A CA 1
ATOM 1575 C C . PRO A 1 217 ? -18.993 -6.913 -28.567 1.00 60.19 217 PRO A C 1
ATOM 1577 O O . PRO A 1 217 ? -18.441 -7.448 -27.607 1.00 60.19 217 PRO A O 1
ATOM 1580 N N . ALA A 1 218 ? -19.519 -7.598 -29.575 1.00 46.94 218 ALA A N 1
ATOM 1581 C CA . ALA A 1 218 ? -19.097 -8.932 -29.933 1.00 46.94 218 ALA A CA 1
ATOM 1582 C C . ALA A 1 218 ? -17.574 -8.962 -30.143 1.00 46.94 218 ALA A C 1
ATOM 1584 O O . ALA A 1 218 ? -17.011 -8.065 -30.762 1.00 46.94 218 ALA A O 1
ATOM 1585 N N . ASN A 1 219 ? -16.964 -10.060 -29.701 1.00 44.19 219 ASN A N 1
ATOM 1586 C CA . ASN A 1 219 ? -15.788 -10.669 -30.313 1.00 44.19 219 ASN A CA 1
ATOM 1587 C C . ASN A 1 219 ? -14.588 -9.752 -30.589 1.00 44.19 219 ASN A C 1
ATOM 1589 O O . ASN A 1 219 ? -14.376 -9.318 -31.721 1.00 44.19 219 ASN A O 1
ATOM 1593 N N . SER A 1 220 ? -13.692 -9.657 -29.608 1.00 42.75 220 SER A N 1
ATOM 1594 C CA . SER A 1 220 ? -12.265 -9.578 -29.924 1.00 42.75 220 SER A CA 1
ATOM 1595 C C . SER A 1 220 ? -11.656 -10.978 -29.777 1.00 42.75 220 SER A C 1
ATOM 1597 O O . SER A 1 220 ? -11.769 -11.581 -28.709 1.00 42.75 220 SER A O 1
ATOM 1599 N N . PRO A 1 221 ? -11.086 -11.544 -30.855 1.00 53.81 221 PRO A N 1
ATOM 1600 C CA . PRO A 1 221 ? -10.643 -12.927 -30.902 1.00 53.81 221 PRO A CA 1
ATOM 1601 C C . PRO A 1 221 ? -9.415 -13.161 -30.024 1.00 53.81 221 PRO A C 1
ATOM 1603 O O . PRO A 1 221 ? -8.514 -12.325 -29.945 1.00 53.81 221 PRO A O 1
ATOM 1606 N N . LEU A 1 222 ? -9.386 -14.357 -29.434 1.00 44.84 222 LEU A N 1
ATOM 1607 C CA . LEU A 1 222 ? -8.217 -15.048 -28.899 1.00 44.84 222 LEU A CA 1
ATOM 1608 C C . LEU A 1 222 ? -6.942 -14.663 -29.667 1.00 44.84 222 LEU A C 1
ATOM 1610 O O . LEU A 1 222 ? -6.721 -15.128 -30.788 1.00 44.84 222 LEU A O 1
ATOM 1614 N N . ARG A 1 223 ? -6.073 -13.854 -29.053 1.00 43.53 223 ARG A N 1
ATOM 1615 C CA . ARG A 1 223 ? -4.677 -13.756 -29.486 1.00 43.53 223 ARG A CA 1
ATOM 1616 C C . ARG A 1 223 ? -3.909 -14.947 -28.930 1.00 43.53 223 ARG A C 1
ATOM 1618 O O . ARG A 1 223 ? -3.272 -14.893 -27.888 1.00 43.53 223 ARG A O 1
ATOM 1625 N N . LEU A 1 224 ? -4.023 -16.041 -29.674 1.00 43.22 224 LEU A N 1
ATOM 1626 C CA . LEU A 1 224 ? -2.978 -17.045 -29.811 1.00 43.22 224 LEU A CA 1
ATOM 1627 C C . LEU A 1 224 ? -1.803 -16.412 -30.594 1.00 43.22 224 LEU A C 1
ATOM 1629 O O . LEU A 1 224 ? -2.050 -15.535 -31.422 1.00 43.22 224 LEU A O 1
ATOM 1633 N N . VAL A 1 225 ? -0.575 -16.920 -30.391 1.00 42.91 225 VAL A N 1
ATOM 1634 C CA . VAL A 1 225 ? 0.734 -16.522 -30.985 1.00 42.91 225 VAL A CA 1
ATOM 1635 C C . VAL A 1 225 ? 1.503 -15.521 -30.091 1.00 42.91 225 VAL A C 1
ATOM 1637 O O . VAL A 1 225 ? 1.031 -14.419 -29.867 1.00 42.91 225 VAL A O 1
ATOM 1640 N N . ALA A 1 226 ? 2.676 -15.818 -29.515 1.00 40.22 226 ALA A N 1
ATOM 1641 C CA . ALA A 1 226 ? 3.790 -16.611 -30.032 1.00 40.22 226 ALA A CA 1
ATOM 1642 C C . ALA A 1 226 ? 4.469 -17.493 -28.962 1.00 40.22 226 ALA A C 1
ATOM 1644 O O . ALA A 1 226 ? 5.027 -17.008 -27.981 1.00 40.22 226 ALA A O 1
ATOM 1645 N N . LEU A 1 227 ? 4.497 -18.798 -29.234 1.00 42.69 227 LEU A N 1
ATOM 1646 C CA . LEU A 1 227 ? 5.488 -19.731 -28.714 1.00 42.69 227 LEU A CA 1
ATOM 1647 C C . LEU A 1 227 ? 6.759 -19.538 -29.557 1.00 42.69 227 LEU A C 1
ATOM 1649 O O . LEU A 1 227 ? 6.837 -20.047 -30.674 1.00 42.69 227 LEU A O 1
ATOM 1653 N N . ALA A 1 228 ? 7.726 -18.764 -29.067 1.00 43.94 228 ALA A N 1
ATOM 1654 C CA . ALA A 1 228 ? 9.066 -18.719 -29.646 1.00 43.94 228 ALA A CA 1
ATOM 1655 C C . ALA A 1 228 ? 9.993 -19.578 -28.784 1.00 43.94 228 ALA A C 1
ATOM 1657 O O . ALA A 1 228 ? 10.301 -19.252 -27.640 1.00 43.94 228 ALA A O 1
ATOM 1658 N N . ALA A 1 229 ? 10.394 -20.712 -29.350 1.00 43.03 229 ALA A N 1
ATOM 1659 C CA . ALA A 1 229 ? 11.405 -21.594 -28.804 1.00 43.03 229 ALA A CA 1
ATOM 1660 C C . ALA A 1 229 ? 12.753 -20.860 -28.713 1.00 43.03 229 ALA A C 1
ATOM 1662 O O . ALA A 1 229 ? 13.350 -20.542 -29.738 1.00 43.03 229 ALA A O 1
ATOM 1663 N N . PHE A 1 230 ? 13.265 -20.654 -27.500 1.00 41.06 230 PHE A N 1
ATOM 1664 C CA . PHE A 1 230 ? 14.695 -20.439 -27.285 1.00 41.06 230 PHE A CA 1
ATOM 1665 C C . PHE A 1 230 ? 15.344 -21.803 -27.035 1.00 41.06 230 PHE A C 1
ATOM 1667 O O . PHE A 1 230 ? 15.529 -22.253 -25.910 1.00 41.06 230 PHE A O 1
ATOM 1674 N N . SER A 1 231 ? 15.616 -22.507 -28.132 1.00 45.16 231 SER A N 1
ATOM 1675 C CA . SER A 1 231 ? 16.655 -23.533 -28.185 1.00 45.16 231 SER A CA 1
ATOM 1676 C C . SER A 1 231 ? 17.907 -22.897 -28.778 1.00 45.16 231 SER A C 1
ATOM 1678 O O . SER A 1 231 ? 17.796 -22.144 -29.741 1.00 45.16 231 SER A O 1
ATOM 1680 N N . SER A 1 232 ? 19.071 -23.291 -28.257 1.00 45.19 232 SER A N 1
ATOM 1681 C CA . SER A 1 232 ? 20.419 -23.039 -28.793 1.00 45.19 232 SER A CA 1
ATOM 1682 C C . SER A 1 232 ? 21.155 -21.809 -28.252 1.00 45.19 232 SER A C 1
ATOM 1684 O O . SER A 1 232 ? 21.073 -20.735 -28.833 1.00 45.19 232 SER A O 1
ATOM 1686 N N . LEU A 1 233 ? 21.968 -22.013 -27.205 1.00 47.09 233 LEU A N 1
ATOM 1687 C CA . LEU A 1 233 ? 23.428 -21.793 -27.238 1.00 47.09 233 LEU A CA 1
ATOM 1688 C C . LEU A 1 233 ? 24.055 -22.197 -25.891 1.00 47.09 233 LEU A C 1
ATOM 1690 O O . LEU A 1 233 ? 24.432 -21.367 -25.075 1.00 47.09 233 LEU A O 1
ATOM 1694 N N . GLU A 1 234 ? 24.188 -23.504 -25.670 1.00 54.91 234 GLU A N 1
ATOM 1695 C CA . GLU A 1 234 ? 25.081 -24.052 -24.645 1.00 54.91 234 GLU A CA 1
ATOM 1696 C C . GLU A 1 234 ? 25.981 -25.097 -25.319 1.00 54.91 234 GLU A C 1
ATOM 1698 O O . GLU A 1 234 ? 25.718 -26.297 -25.333 1.00 54.91 234 GLU A O 1
ATOM 1703 N N . SER A 1 235 ? 26.998 -24.609 -26.032 1.00 53.44 235 SER A N 1
ATOM 1704 C CA . SER A 1 235 ? 28.144 -25.401 -26.495 1.00 53.44 235 SER A CA 1
ATOM 1705 C C . SER A 1 235 ? 29.178 -24.496 -27.145 1.00 53.44 235 SER A C 1
ATOM 1707 O O . SER A 1 235 ? 29.078 -24.205 -28.333 1.00 53.44 235 SER A O 1
ATOM 1709 N N . ALA A 1 236 ? 30.162 -24.067 -26.358 1.00 48.75 236 ALA A N 1
ATOM 1710 C CA . ALA A 1 236 ? 31.581 -24.059 -26.724 1.00 48.75 236 ALA A CA 1
ATOM 1711 C C . ALA A 1 236 ? 32.365 -23.229 -25.700 1.00 48.75 236 ALA A C 1
ATOM 1713 O O . ALA A 1 236 ? 32.405 -22.016 -25.809 1.00 48.75 236 ALA A O 1
ATOM 1714 N N . GLU A 1 237 ? 33.000 -23.890 -24.732 1.00 55.16 237 GLU A N 1
ATOM 1715 C CA . GLU A 1 237 ? 34.430 -23.695 -24.443 1.00 55.16 237 GLU A CA 1
ATOM 1716 C C . GLU A 1 237 ? 34.882 -24.721 -23.395 1.00 55.16 237 GLU A C 1
ATOM 1718 O O . GLU A 1 237 ? 34.974 -24.479 -22.198 1.00 55.16 237 GLU A O 1
ATOM 1723 N N . SER A 1 238 ? 35.148 -25.935 -23.880 1.00 62.97 238 SER A N 1
ATOM 1724 C CA . SER A 1 238 ? 35.964 -26.928 -23.183 1.00 62.97 238 SER A CA 1
ATOM 1725 C C . SER A 1 238 ? 36.997 -27.466 -24.168 1.00 62.97 238 SER A C 1
ATOM 1727 O O . SER A 1 238 ? 36.796 -28.494 -24.809 1.00 62.97 238 SER A O 1
ATOM 1729 N N . ARG A 1 239 ? 38.076 -26.696 -24.344 1.00 59.25 239 ARG A N 1
ATOM 1730 C CA . ARG A 1 239 ? 39.412 -27.093 -24.829 1.00 59.25 239 ARG A CA 1
ATOM 1731 C C . ARG A 1 239 ? 40.358 -26.041 -24.234 1.00 59.25 239 ARG A C 1
ATOM 1733 O O . ARG A 1 239 ? 40.241 -24.877 -24.571 1.00 59.25 239 ARG A O 1
ATOM 1740 N N . GLY A 1 240 ? 41.161 -26.324 -23.217 1.00 57.50 240 GLY A N 1
ATOM 1741 C CA . GLY A 1 240 ? 42.241 -27.299 -23.254 1.00 57.50 240 GLY A CA 1
ATOM 1742 C C . GLY A 1 240 ? 43.517 -26.580 -23.691 1.00 57.50 240 GLY A C 1
ATOM 1743 O O . GLY A 1 240 ? 43.770 -26.470 -24.885 1.00 57.50 240 GLY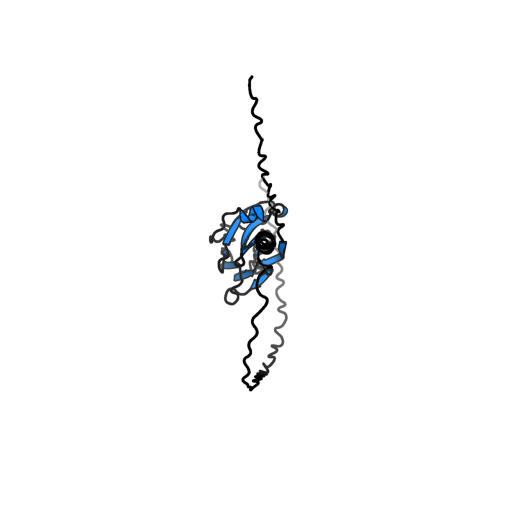 A O 1
ATOM 1744 N N . VAL A 1 241 ? 44.307 -26.102 -22.729 1.00 61.00 241 VAL A N 1
ATOM 1745 C CA . VAL A 1 241 ? 45.723 -25.770 -22.924 1.00 61.00 241 VAL A CA 1
ATOM 1746 C C . VAL A 1 241 ? 46.468 -26.469 -21.794 1.00 61.00 241 VAL A C 1
ATOM 1748 O O . VAL A 1 241 ? 46.113 -26.299 -20.625 1.00 61.00 241 VAL A O 1
ATOM 1751 N N . GLY A 1 242 ? 47.376 -27.360 -22.191 1.00 62.84 242 GLY A N 1
ATOM 1752 C CA . GLY A 1 242 ? 48.310 -28.044 -21.301 1.00 62.84 242 GLY A CA 1
ATOM 1753 C C . GLY A 1 242 ? 49.538 -27.210 -20.982 1.00 62.84 242 GLY A C 1
ATOM 1754 O O . GLY A 1 242 ? 49.550 -26.003 -21.310 1.00 62.84 242 GLY A O 1
#

Radius of gyration: 34.31 Å; chains: 1; bounding box: 109×57×113 Å

Sequence (242 aa):
MTKRAIGVVGGALLGAVLPMMASATTVASGVADITGTFSFDFDTGVQGDFLTDPGQDVFWEQFTPTTRALVPENGAQIVNLGVVNFANLTLADLQGLSYGNAQISGSDGSNALVYGDVFAVKTNAGNYAKAIVAFPSFDASRDNGLPIYFETLAVPEPTAATLGLMGLGMLGLFARRQARLTLRLRDSGALGSQTEAEPAAPLRDTVVSGSIPIAHPANSPLRLVALAAFSSLESAESRGVG

Foldseek 3Di:
DDDDDDDDDDDDPPDPPDPPPDAWDWQDWDKDWAAEFWFAAQNVRDIHHPVPDLQTQWTFYDPDPQWTWIFGHNPKWKDWPFQDDPVPDGQVNQVPDDTHGDIAICGNVRHSQAARTKMWMQGNVRKIKIWGQHDGFQDVVRNSTGIITMIIIDDPDCVVVVVVVVVVVVVVVVVVPPVPPPDDDDDDDDDDDDDDDDDDDDDDDDDPPDPDDPPDPPDDDDPDDDPDDPDDDDDDDDDDDD

Secondary structure (DSSP, 8-state):
--PPP----------------PPPEEEEEEEEEE-TTEEEETTTTEEE-TTT-TT--EEEEESSSS-EEEEE-TT-EEEEEES--GGG--HHHHHTS--BSPPEE--TTS-S--TT-EEEEE-TTS-EEEEEE-SS---GGGTT-EEEEEEEEEPPPTHHHHHHHHHHHTHHHHTTTGGG--SS----------------------------------------------------------

pLDDT: mean 74.71, std 22.19, range [40.22, 98.75]

=== Feature glossary ===
Feature key, reading from the visual/contextual features back to the raw sequence:

Rendered structure images. Structure images are PyMOL renders from six orthogonal camera directions. Cartoon representation draws helices as coils and strands as arrows; sticks shows the backbone as bonds; surface shows the solvent-excluded envelope. Rainbow coloring maps sequence position to hue (blue→red, N→C); chain coloring assigns a distinct color per polypeptide.

Contact-map, Ramachandran, and PAE plots. Three diagnostic plots accompany the record. The Cα contact map visualizes the tertiary structure as a 2D adjacency matrix (8 Å cutoff, sequence-local contacts suppressed). The Ramachandran plot shows the distribution of backbone (φ, ψ) torsions, with points in the α and β basins reflecting secondary structure content. The PAE plot shows AlphaFold's inter-residue confidence as a color matrix.

InterPro / GO / CATH / organism. The annotation block draws on four external resources. InterPro: which protein families and domains the sequence belongs to. GO: standardized terms for what the protein does, what process it participates in, and where in the cell it acts. CATH: which structural fold it has in the CATH hierarchy. Organism: the species of origin.

Nearest PDB structures. Structural nearest neighbors (via Foldseek easy-search vs the PDB). Reported per hit: target PDB id, E-value, and alignment TM-score. A TM-score above ~0.5 is the conventional threshold for 'same fold'.

Predicted aligned error. Predicted aligned error is AlphaFold's pairwise confidence. Unlike pLDDT (per-residue), PAE is per-residue-pair and captures whether two parts of the structure are correctly placed relative to each other. Units are ångströms of expected positional error.

Solvent-accessible surface area. SASA measures how much of the protein is reachable by solvent. It is computed by rolling a water-sized probe over the atomic surface and summing the exposed area (Å²). Per-residue SASA distinguishes core (buried, low SASA) from surface (exposed, high SASA) residues; total SASA is a whole-molecule size measure.

B-factor. Crystallographic B-factors measure how much each atom's electron density is smeared out, in Å². They rise in mobile loops and surface residues and fall in the buried interior. In AlphaFold models this column is repurposed to hold pLDDT instead.

pLDDT. For AlphaFold models, the B-factor field carries pLDDT — the model's own estimate of local accuracy on a 0–100 scale. Regions with pLDDT<50 should be treated as essentially unmodeled; they often correspond to intrinsically disordered segments.

Backbone torsions (φ/ψ). φ (phi) and ψ (psi) are the two rotatable backbone dihedrals per residue: φ is the C(i-1)–N–Cα–C torsion, ψ is the N–Cα–C–N(i+1) torsion, both in degrees on (−180°, 180°]. α-helical residues cluster near (−60°, −45°); β-strand residues near (−120°, +130°). A Ramachandran plot is simply a scatter of (φ, ψ) for every residue.

Radius of gyration, Cα contacts, bounding box. Radius of gyration (Rg) is the root-mean-square distance of Cα atoms from their centroid — a single number for overall size and compactness. A globular domain of N residues has Rg ≈ 2.2·N^0.38 Å; an extended or disordered chain has a much larger Rg. The Cα contact count is the number of residue pairs whose Cα atoms are within 8 Å and are more than four positions apart in sequence — a standard proxy for tertiary packing density. The bounding box is the smallest axis-aligned box enclosing all Cα atoms.

Secondary structure (3-state, P-SEA). Three-state secondary structure (P-SEA) collapses the eight DSSP classes into helix (a), strand (b), and coil (c). P-SEA assigns these from Cα geometry alone — distances and angles — without requiring backbone oxygens, so it works on any Cα trace.

Secondary structure (8-state, DSSP). Secondary structure is the local, repeating backbone conformation. DSSP classifies it into eight states by reading the hydrogen-bond network: three helix types (H, G, I), two β types (E, B), two non-regular types (T, S), and unstructured coil (-).

Foldseek 3Di. The Foldseek 3Di string encodes local tertiary geometry as a 20-letter alphabet — one character per residue — derived from the relative positions of nearby Cα atoms. Unlike the amino-acid sequence, 3Di is a direct function of the 3D structure, so two proteins with the same fold have similar 3Di strings even at low sequence identity.

mmCIF coordinates. Structure coordinates are given as an mmCIF _atom_site loop: one row per atom with element, residue name, chain id, sequence number, and x/y/z position in Å. Only the four main-chain atoms per residue are included here; side chains are omitted to keep the record compact.

Sequence. This is the polypeptide sequence — one letter per residue, N-terminus first. Length ranges from a few dozen residues for small domains to over a thousand for large multi-domain proteins.